Protein AF-A0A3M1B9E7-F1 (afdb_monomer)

Solvent-accessible surface area (backbone atoms only — not comparable to full-atom values): 12064 Å² total; per-residue (Å²): 113,78,76,60,56,58,58,55,58,56,55,62,63,54,67,71,70,69,65,86,71,70,54,36,69,58,21,38,55,49,14,54,49,25,40,51,52,14,74,74,38,57,86,86,26,51,71,26,45,56,52,16,54,61,24,31,52,50,11,52,75,29,83,91,33,49,80,38,27,66,45,26,38,51,41,12,52,51,25,35,54,53,26,45,57,38,47,57,44,37,76,77,36,63,83,53,75,59,88,52,76,61,24,23,59,51,10,32,56,22,8,52,54,10,38,74,49,37,87,47,77,65,45,42,51,52,18,53,52,46,33,46,56,14,32,52,47,25,51,54,50,19,54,37,24,49,78,70,67,36,21,54,61,16,18,54,27,39,50,50,30,53,52,51,23,52,52,29,45,76,70,76,38,81,44,72,63,48,82,88,48,38,64,58,51,46,48,54,27,19,51,20,20,41,75,51,64,41,50,67,61,14,47,55,41,27,45,53,43,55,78,69,64,60,86,60,67,64,43,56,54,54,37,40,51,55,31,48,75,70,66,40,83,84,53,112

Foldseek 3Di:
DVVVVVVVVVVVVVVVVPDPLDDLVNLLVQLLVLLVVCVVPVPVSVVSLVSSQVSLVSNCPDPVRVLALSSLLSQLSSLLVLLVVQLVVCVVPVLDDRPCLCSLVSSLVSLVSSCVNDDDPVSVVSSLVSNLSSLLSLQSSLSSCVVVLVLVSSLVSLVSLLVSQVVCVVVVHHRNQHPVCNLVSLQSNLVSCVSVVVLVSNLVSLVVSVVVVHPPPVSVVSNLVSCVVVVNPVND

pLDDT: mean 91.93, std 13.88, range [38.12, 98.94]

Sequence (236 aa):
MKKLVVTLLSFVMVVMALNAQIEPSKALSKAGKALSSYNLDPSSNKAKLDEALELIEIAANSPETNGSFKTWNTRGEIYDALASVDFNQLIIDQSHVPAHPESAFTAVESFQKAYELAKKKYEFKDALKGLASAASKLNIFANSYIQQKKYGEAFKALELVYTVNNFLKEQGKDPVVNDEELDNHVFVMAFCAQLSGDKESAKKYYKQLYDAGTEEATVYAQYFNLLNEEGDPNAL

Secondary structure (DSSP, 8-state):
-HHHHHHHHHHHHHHTT-S-PPPHHHHHHHHHHHHHHHHH-TTT-HHHHHHHHHHHHHHHTSTTTTTSHHHHHHHHHHHHHHHHHHHHHHHH-TT---SSTTHHHHHHHHHHHHHHH--SHHHHHHHHHHHHHHHHHHHHHHHHHHHTT-HHHHHHHHHHHHHHHHHHHHTT---SS-HHHHHHHHHHHHHHHHHHT-HHHHHHHHHHHHHTT-S-HHHHHHHHHHHHHTT-TT--

Nearest PDB structures (foldseek):
  8fbj-assembly1_A  TM=4.537E-01  e=1.641E-02  synthetic construct
  6hix-assembly1_BE  TM=3.573E-01  e=5.223E-01  Trypanosoma brucei brucei
  6yxx-assembly1_BE  TM=3.196E-01  e=8.093E-01  Trypanosoma brucei brucei
  6yxy-assembly1_BE  TM=3.125E-01  e=8.834E-01  Trypanosoma brucei brucei
  4p3g-assembly1_D  TM=3.966E-01  e=1.860E+00  Thermochaetoides thermophila DSM 1495

Mean predicted aligned error: 6.52 Å

Radius of gyration: 22.98 Å; Cα contacts (8 Å, |Δi|>4): 299; chains: 1; bounding box: 68×59×49 Å

Structure (mmCIF, N/CA/C/O backbone):
data_AF-A0A3M1B9E7-F1
#
_entry.id   AF-A0A3M1B9E7-F1
#
loop_
_atom_site.group_PDB
_atom_site.id
_atom_site.type_symbol
_atom_site.label_atom_id
_atom_site.label_alt_id
_atom_site.label_comp_id
_atom_site.label_asym_id
_atom_site.label_entity_id
_atom_site.label_seq_id
_atom_site.pdbx_PDB_ins_code
_atom_site.Cartn_x
_atom_site.Cartn_y
_atom_site.Cartn_z
_atom_site.occupancy
_atom_site.B_iso_or_equiv
_atom_site.auth_seq_id
_atom_site.auth_comp_id
_atom_site.auth_asym_id
_atom_site.auth_atom_id
_atom_site.pdbx_PDB_model_num
ATOM 1 N N . MET A 1 1 ? 40.891 41.908 -8.673 1.00 49.66 1 MET A N 1
ATOM 2 C CA . MET A 1 1 ? 39.834 41.145 -7.966 1.00 49.66 1 MET A CA 1
ATOM 3 C C . MET A 1 1 ? 38.672 40.718 -8.868 1.00 49.66 1 MET A C 1
ATOM 5 O O . MET A 1 1 ? 38.295 39.562 -8.798 1.00 49.66 1 MET A O 1
ATOM 9 N N . LYS A 1 2 ? 38.161 41.557 -9.787 1.00 43.56 2 LYS A N 1
ATOM 10 C CA . LYS A 1 2 ? 37.052 41.164 -10.691 1.00 43.56 2 LYS A CA 1
ATOM 11 C C . LYS A 1 2 ? 37.367 39.998 -11.651 1.00 43.56 2 LYS A C 1
ATOM 13 O O . LYS A 1 2 ? 36.475 39.228 -11.968 1.00 43.56 2 LYS A O 1
ATOM 18 N N . LYS A 1 3 ? 38.629 39.823 -12.066 1.00 47.81 3 LYS A N 1
ATOM 19 C CA . LYS A 1 3 ? 39.047 38.732 -12.973 1.00 47.81 3 LYS A CA 1
ATOM 20 C C . LYS A 1 3 ? 39.326 37.387 -12.282 1.00 47.81 3 LYS A C 1
ATOM 22 O O . LYS A 1 3 ? 39.423 36.390 -12.972 1.00 47.81 3 LYS A O 1
ATOM 27 N N . LEU A 1 4 ? 39.443 37.357 -10.949 1.00 51.62 4 LEU A N 1
ATOM 28 C CA . LEU A 1 4 ? 39.679 36.129 -10.168 1.00 51.62 4 LEU A CA 1
ATOM 29 C C . LEU A 1 4 ? 38.365 35.450 -9.746 1.00 51.62 4 LEU A C 1
ATOM 31 O O . LEU A 1 4 ? 38.302 34.231 -9.648 1.00 51.62 4 LEU A O 1
ATOM 35 N N . VAL A 1 5 ? 37.296 36.233 -9.569 1.00 54.72 5 VAL A N 1
ATOM 36 C CA . VAL A 1 5 ? 35.959 35.724 -9.215 1.00 54.72 5 VAL A CA 1
ATOM 37 C C . VAL A 1 5 ? 35.285 35.020 -10.402 1.00 54.72 5 VAL A C 1
ATOM 39 O O . VAL A 1 5 ? 34.605 34.017 -10.218 1.00 54.72 5 VAL A O 1
ATOM 42 N N . VAL A 1 6 ? 35.528 35.483 -11.634 1.00 54.25 6 VAL A N 1
ATOM 43 C CA . VAL A 1 6 ? 34.945 34.881 -12.850 1.00 54.25 6 VAL A CA 1
ATOM 44 C C . VAL A 1 6 ? 35.543 33.497 -13.153 1.00 54.25 6 VAL A C 1
ATOM 46 O O . VAL A 1 6 ? 34.842 32.621 -13.659 1.00 54.25 6 VAL A O 1
ATOM 49 N N . THR A 1 7 ? 36.803 33.255 -12.779 1.00 53.34 7 THR A N 1
ATOM 50 C CA . THR A 1 7 ? 37.480 31.962 -12.987 1.00 53.34 7 THR A CA 1
ATOM 51 C C . THR A 1 7 ? 37.084 30.908 -11.945 1.00 53.34 7 THR A C 1
ATOM 53 O O . THR A 1 7 ? 37.046 29.724 -12.260 1.00 53.34 7 THR A O 1
ATOM 56 N N . LEU A 1 8 ? 36.728 31.314 -10.717 1.00 50.97 8 LEU A N 1
ATOM 57 C CA . LEU A 1 8 ? 36.218 30.383 -9.700 1.00 50.97 8 LEU A CA 1
ATOM 58 C C . LEU A 1 8 ? 34.768 29.948 -9.982 1.00 50.97 8 LEU A C 1
ATOM 60 O O . LEU A 1 8 ? 34.429 28.786 -9.780 1.00 50.97 8 LEU A O 1
ATOM 64 N N . LEU A 1 9 ? 33.926 30.849 -10.504 1.00 51.28 9 LEU A N 1
ATOM 65 C CA . LEU A 1 9 ? 32.537 30.525 -10.867 1.00 51.28 9 LEU A CA 1
ATOM 66 C C . LEU A 1 9 ? 32.429 29.574 -12.067 1.00 51.28 9 LEU A C 1
ATOM 68 O O . LEU A 1 9 ? 31.486 28.789 -12.149 1.00 51.28 9 LEU A O 1
ATOM 72 N N . SER A 1 10 ? 33.397 29.611 -12.982 1.00 53.06 10 SER A N 1
ATOM 73 C CA . SE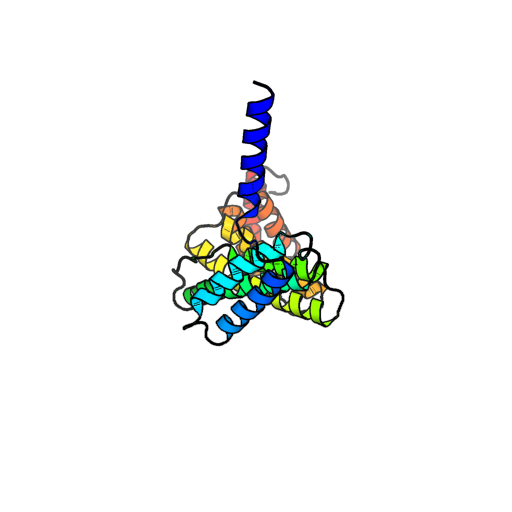R A 1 10 ? 33.435 28.706 -14.137 1.00 53.06 10 SER A CA 1
ATOM 74 C C . SER A 1 10 ? 33.898 27.294 -13.766 1.00 53.06 10 SER A C 1
ATOM 76 O O . SER A 1 10 ? 33.487 26.340 -14.418 1.00 53.06 10 SER A O 1
ATOM 78 N N . PHE A 1 11 ? 34.662 27.125 -12.680 1.00 47.94 11 PHE A N 1
ATOM 79 C CA . PHE A 1 11 ? 35.049 25.797 -12.194 1.00 47.94 11 PHE A CA 1
ATOM 80 C C . PHE A 1 11 ? 33.904 25.089 -11.448 1.00 47.94 11 PHE A C 1
ATOM 82 O O . PHE A 1 11 ? 33.755 23.878 -11.567 1.00 47.94 11 PHE A O 1
ATOM 89 N N . VAL A 1 12 ? 33.026 25.829 -10.758 1.00 51.66 12 VAL A N 1
ATOM 90 C CA . VAL A 1 12 ? 31.862 25.248 -10.052 1.00 51.66 12 VAL A CA 1
ATOM 91 C C . VAL A 1 12 ? 30.779 24.747 -11.020 1.00 51.66 12 VAL A C 1
ATOM 93 O O . VAL A 1 12 ? 30.117 23.755 -10.727 1.00 51.66 12 VAL A O 1
ATOM 96 N N . MET A 1 13 ? 30.630 25.356 -12.203 1.00 52.28 13 MET A N 1
ATOM 97 C CA . MET A 1 13 ? 29.661 24.884 -13.206 1.00 52.28 13 MET A CA 1
ATOM 98 C C . MET A 1 13 ? 30.121 23.644 -13.991 1.00 52.28 13 MET A C 1
ATOM 100 O O . MET A 1 13 ? 29.278 22.906 -14.491 1.00 52.28 13 MET A O 1
ATOM 104 N N . VAL A 1 14 ? 31.428 23.366 -14.076 1.00 49.91 14 VAL A N 1
ATOM 105 C CA . VAL A 1 14 ? 31.944 22.202 -14.826 1.00 49.91 14 VAL A CA 1
ATOM 106 C C . VAL A 1 14 ? 31.923 20.916 -13.989 1.00 49.91 14 VAL A C 1
ATOM 108 O O . VAL A 1 14 ? 31.763 19.830 -14.541 1.00 49.91 14 VAL A O 1
ATOM 111 N N . VAL A 1 15 ? 31.980 21.006 -12.655 1.00 47.44 15 VAL A N 1
ATOM 112 C CA . VAL A 1 15 ? 31.917 19.814 -11.783 1.00 47.44 15 VAL A CA 1
ATOM 113 C C . VAL A 1 15 ? 30.494 19.236 -11.681 1.00 47.44 15 VAL A C 1
ATOM 115 O O . VAL A 1 15 ? 30.336 18.063 -11.360 1.00 47.44 15 VAL A O 1
ATOM 118 N N . MET A 1 16 ? 29.452 19.991 -12.051 1.00 48.53 16 MET A N 1
ATOM 119 C CA . MET A 1 16 ? 28.086 19.445 -12.140 1.00 48.53 16 MET A CA 1
ATOM 120 C C . MET A 1 16 ? 27.832 18.617 -13.412 1.00 48.53 16 MET A C 1
ATOM 122 O O . MET A 1 16 ? 26.827 17.919 -13.483 1.00 48.53 16 MET A O 1
ATOM 126 N N . ALA A 1 17 ? 28.733 18.649 -14.399 1.00 45.84 17 ALA A N 1
ATOM 127 C CA . ALA A 1 17 ? 28.567 17.942 -15.672 1.00 45.84 17 ALA A CA 1
ATOM 128 C C . ALA A 1 17 ? 29.269 16.567 -15.727 1.00 45.84 17 ALA A C 1
ATOM 130 O O . ALA A 1 17 ? 29.278 15.933 -16.780 1.00 45.84 17 ALA A O 1
ATOM 131 N N . LEU A 1 18 ? 29.880 16.103 -14.626 1.00 38.12 18 LEU A N 1
ATOM 132 C CA . LEU A 1 18 ? 30.764 14.924 -14.625 1.00 38.12 18 LEU A CA 1
ATOM 133 C C . LEU A 1 18 ? 30.212 13.666 -13.939 1.00 38.12 18 LEU A C 1
ATOM 135 O O . LEU A 1 18 ? 30.900 12.649 -13.917 1.00 38.12 18 LEU A O 1
ATOM 139 N N . ASN A 1 19 ? 28.961 13.670 -13.480 1.00 44.03 19 ASN A N 1
ATOM 140 C CA . ASN A 1 19 ? 28.233 12.417 -13.293 1.00 44.03 19 ASN A CA 1
ATOM 141 C C . ASN A 1 19 ? 27.403 12.197 -14.550 1.00 44.03 19 ASN A C 1
ATOM 143 O O . ASN A 1 19 ? 26.482 12.963 -14.815 1.00 44.03 19 ASN A O 1
ATOM 147 N N . ALA A 1 20 ? 27.742 11.182 -15.340 1.00 49.03 20 ALA A N 1
ATOM 148 C CA . ALA A 1 20 ? 26.921 10.738 -16.455 1.00 49.03 20 ALA A CA 1
ATOM 149 C C . ALA A 1 20 ? 25.539 10.302 -15.927 1.00 49.03 20 ALA A C 1
ATOM 151 O O . ALA A 1 20 ? 25.325 9.128 -15.633 1.00 49.03 20 ALA A O 1
ATOM 152 N N . GLN A 1 21 ? 24.610 11.246 -15.752 1.00 68.75 21 GLN A N 1
ATOM 153 C CA . GLN A 1 21 ? 23.216 10.940 -15.462 1.00 68.75 21 GLN A CA 1
ATOM 154 C C . GLN A 1 21 ? 22.693 10.126 -16.645 1.00 68.75 21 GLN A C 1
ATOM 156 O O . GLN A 1 21 ? 22.699 10.583 -17.789 1.00 68.75 21 GLN A O 1
ATOM 161 N N . ILE A 1 22 ? 22.318 8.874 -16.380 1.00 87.50 22 ILE A N 1
ATOM 162 C CA . ILE A 1 22 ? 21.632 8.036 -17.362 1.00 87.50 22 ILE A CA 1
ATOM 163 C C . ILE A 1 22 ? 20.390 8.807 -17.817 1.00 87.50 22 ILE A C 1
ATOM 165 O O . ILE A 1 22 ? 19.605 9.239 -16.977 1.00 87.50 22 ILE A O 1
ATOM 169 N N . GLU A 1 23 ? 20.209 8.967 -19.132 1.00 94.81 23 GLU A N 1
ATOM 170 C CA . GLU A 1 23 ? 19.011 9.619 -19.676 1.00 94.81 23 GLU A CA 1
ATOM 171 C C . GLU A 1 23 ? 17.739 8.965 -19.101 1.00 94.81 23 GLU A C 1
ATOM 173 O O . GLU A 1 23 ? 17.650 7.732 -19.118 1.00 94.81 23 GLU A O 1
ATOM 178 N N . PRO A 1 24 ? 16.746 9.738 -18.628 1.00 96.50 24 PRO A N 1
ATOM 179 C CA . PRO A 1 24 ? 15.554 9.215 -17.954 1.00 96.50 24 PRO A CA 1
ATOM 180 C C . PRO A 1 24 ? 14.827 8.103 -18.720 1.00 96.50 24 PRO A C 1
ATOM 182 O O . PRO A 1 24 ? 14.471 7.068 -18.153 1.00 96.50 24 PRO A O 1
ATOM 185 N N . SER A 1 25 ? 14.678 8.245 -20.038 1.00 96.38 25 SER A N 1
ATOM 186 C CA . SER A 1 25 ? 14.089 7.211 -20.900 1.00 96.38 25 SER A CA 1
ATOM 187 C C . SER A 1 25 ? 14.933 5.928 -20.984 1.00 96.38 25 SER A C 1
ATOM 189 O O . SER A 1 25 ? 14.386 4.817 -21.003 1.00 96.38 25 SER A O 1
ATOM 191 N N . LYS A 1 26 ? 16.269 6.041 -20.973 1.00 97.62 26 LYS A N 1
ATOM 192 C CA . LYS A 1 26 ? 17.180 4.887 -20.863 1.00 97.62 26 LYS A CA 1
ATOM 193 C C . LYS A 1 26 ? 17.111 4.256 -19.474 1.00 97.62 26 LYS A C 1
ATOM 195 O O . LYS A 1 26 ? 17.138 3.027 -19.395 1.00 97.62 26 LYS A O 1
ATOM 200 N N . ALA A 1 27 ? 17.000 5.060 -18.415 1.00 97.81 27 ALA A N 1
ATOM 201 C CA . ALA A 1 27 ? 16.842 4.582 -17.044 1.00 97.81 27 ALA A CA 1
ATOM 202 C C . ALA A 1 27 ? 15.562 3.748 -16.911 1.00 97.81 27 ALA A C 1
ATOM 204 O O . ALA A 1 27 ? 15.645 2.590 -16.517 1.00 97.81 27 ALA A O 1
ATOM 205 N N . LEU A 1 28 ? 14.422 4.252 -17.399 1.00 98.44 28 LEU A N 1
ATOM 206 C CA . LEU A 1 28 ? 13.151 3.517 -17.433 1.00 98.44 28 LEU A CA 1
ATOM 207 C C . LEU A 1 28 ? 13.269 2.164 -18.152 1.00 98.44 28 LEU A C 1
ATOM 209 O O . LEU A 1 28 ? 12.807 1.135 -17.663 1.00 98.44 28 LEU A O 1
ATOM 213 N N . SER A 1 29 ? 13.897 2.151 -19.331 1.00 98.25 29 SER A N 1
ATOM 214 C CA . SER A 1 29 ? 14.092 0.918 -20.106 1.00 98.25 29 SER A CA 1
ATOM 215 C C . SER A 1 29 ? 14.966 -0.097 -19.364 1.00 98.25 29 SER A C 1
ATOM 217 O O . SER A 1 29 ? 14.669 -1.292 -19.364 1.00 98.25 29 SER A O 1
ATOM 219 N N . LYS A 1 30 ? 16.039 0.368 -18.713 1.00 98.50 30 LYS A N 1
ATOM 220 C CA . LYS A 1 30 ? 16.920 -0.489 -17.916 1.00 98.50 30 LYS A CA 1
ATOM 221 C C . LYS A 1 30 ? 16.245 -0.974 -16.630 1.00 98.50 30 LYS A C 1
ATOM 223 O O . LYS A 1 30 ? 16.387 -2.152 -16.329 1.00 98.50 30 LYS A O 1
ATOM 228 N N . ALA A 1 31 ? 15.455 -0.136 -15.957 1.00 98.62 31 ALA A N 1
ATOM 229 C CA . ALA A 1 31 ? 14.684 -0.514 -14.774 1.00 98.62 31 ALA A CA 1
ATOM 230 C C . ALA A 1 31 ? 13.741 -1.686 -15.080 1.00 98.62 31 ALA A C 1
ATOM 232 O O . ALA A 1 31 ? 13.787 -2.712 -14.408 1.00 98.62 31 ALA A O 1
ATOM 233 N N . GLY A 1 32 ? 12.973 -1.598 -16.174 1.00 98.50 32 GLY A N 1
ATOM 234 C CA . GLY A 1 32 ? 12.090 -2.691 -16.599 1.00 98.50 32 GLY A CA 1
ATOM 235 C C . GLY A 1 32 ? 12.838 -3.988 -16.941 1.00 98.50 32 GLY A C 1
ATOM 236 O O . GLY A 1 32 ? 12.358 -5.081 -16.642 1.00 98.50 32 GLY A O 1
ATOM 237 N N . LYS A 1 33 ? 14.042 -3.895 -17.527 1.00 98.62 33 LYS A N 1
ATOM 238 C CA . LYS A 1 33 ? 14.895 -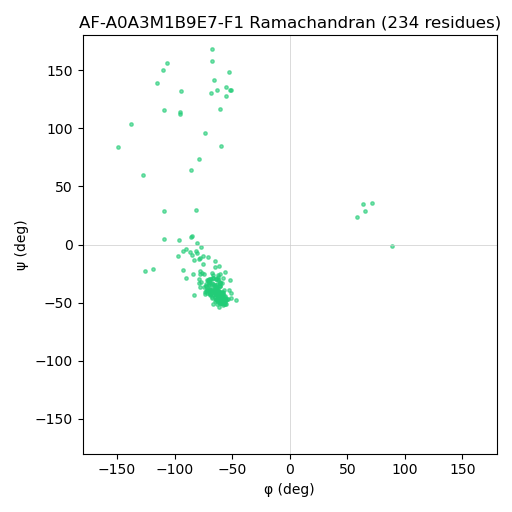5.071 -17.786 1.00 98.62 33 LYS A CA 1
ATOM 239 C C . LYS A 1 33 ? 15.443 -5.678 -16.497 1.00 98.62 33 LYS A C 1
ATOM 241 O O . LYS A 1 33 ? 15.429 -6.896 -16.367 1.00 98.62 33 LYS A O 1
ATOM 246 N N . ALA A 1 34 ? 15.908 -4.849 -15.566 1.00 98.62 34 ALA A N 1
ATOM 247 C CA . ALA A 1 34 ? 16.417 -5.293 -14.275 1.00 98.62 34 ALA A CA 1
ATOM 248 C C . ALA A 1 34 ? 15.310 -5.988 -13.464 1.00 98.62 34 ALA A C 1
ATOM 250 O O . ALA A 1 34 ? 15.511 -7.118 -13.021 1.00 98.62 34 ALA A O 1
ATOM 251 N N . LEU A 1 35 ? 14.106 -5.405 -13.416 1.00 98.69 35 LEU A N 1
ATOM 252 C CA . LEU A 1 35 ? 12.925 -6.049 -12.835 1.00 98.69 35 LEU A CA 1
ATOM 253 C C . LEU A 1 35 ? 12.610 -7.389 -13.516 1.00 98.69 35 LEU A C 1
ATOM 255 O O . LEU A 1 35 ? 12.368 -8.384 -12.842 1.00 98.69 35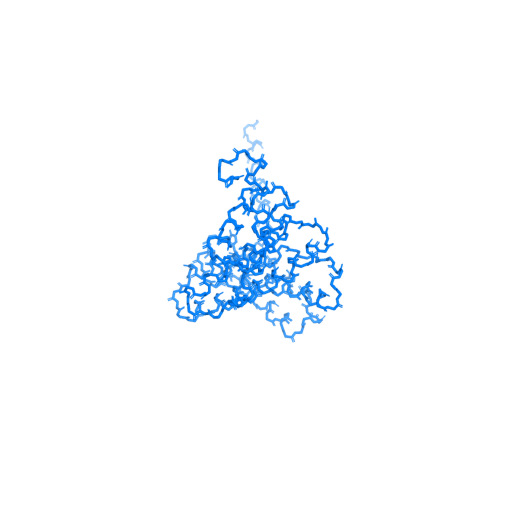 LEU A O 1
ATOM 259 N N . SER A 1 36 ? 12.639 -7.442 -14.851 1.00 98.44 36 SER A N 1
ATOM 260 C CA . SER A 1 36 ? 12.385 -8.690 -15.588 1.00 98.44 36 SER A CA 1
ATOM 261 C C . SER A 1 36 ? 13.399 -9.784 -15.229 1.00 98.44 36 SER A C 1
ATOM 263 O O . SER A 1 36 ? 13.016 -10.936 -15.043 1.00 98.44 36 SER A O 1
ATOM 265 N N . SER A 1 37 ? 14.683 -9.430 -15.092 1.00 98.38 37 SER A N 1
ATOM 266 C CA . SER A 1 37 ? 15.726 -10.359 -14.643 1.00 98.38 37 SER A CA 1
ATOM 267 C C . SER A 1 37 ? 15.513 -10.821 -13.202 1.00 98.38 37 SER A C 1
ATOM 269 O O . SER A 1 37 ? 15.700 -12.003 -12.916 1.00 98.38 37 SER A O 1
ATOM 271 N N . TYR A 1 38 ? 15.106 -9.918 -12.305 1.00 98.50 38 TYR A N 1
ATOM 272 C CA . TYR A 1 38 ? 14.734 -10.278 -10.938 1.00 98.50 38 TYR A CA 1
ATOM 273 C C . TYR A 1 38 ? 13.575 -11.280 -10.931 1.00 98.50 38 TYR A C 1
ATOM 275 O O . TYR A 1 38 ? 13.710 -12.349 -10.353 1.00 98.50 38 TYR A O 1
ATOM 283 N N . ASN A 1 39 ? 12.488 -10.999 -11.651 1.00 97.25 39 ASN A N 1
ATOM 284 C CA . ASN A 1 39 ? 11.304 -11.863 -11.688 1.00 97.25 39 ASN A CA 1
ATOM 285 C C . ASN A 1 39 ? 11.577 -13.265 -12.263 1.00 97.25 39 ASN A C 1
ATOM 287 O O . ASN A 1 39 ? 10.856 -14.203 -11.933 1.00 97.25 39 ASN A O 1
ATOM 291 N N . LEU A 1 40 ? 12.596 -13.419 -13.118 1.00 97.62 40 LEU A N 1
ATOM 292 C CA . LEU A 1 40 ? 12.983 -14.718 -13.677 1.00 97.62 40 LEU A CA 1
ATOM 293 C C . LEU A 1 40 ? 13.651 -15.631 -12.638 1.00 97.62 40 LEU A C 1
ATOM 295 O O . LEU A 1 40 ? 13.412 -16.835 -12.642 1.00 97.62 40 LEU A O 1
ATOM 299 N N . ASP A 1 41 ? 14.492 -15.063 -11.773 1.00 96.38 41 ASP A N 1
ATOM 300 C CA . ASP A 1 41 ? 15.134 -15.784 -10.670 1.00 96.38 41 ASP A CA 1
ATOM 301 C C . ASP A 1 41 ? 15.384 -14.831 -9.489 1.00 96.38 41 ASP A C 1
ATOM 303 O O . ASP A 1 41 ? 16.490 -14.294 -9.336 1.00 96.38 41 ASP A O 1
ATOM 307 N N . PRO A 1 42 ? 14.370 -14.620 -8.629 1.00 94.56 42 PRO A N 1
ATOM 308 C CA . PRO A 1 42 ? 14.482 -13.707 -7.493 1.00 94.56 42 PRO A CA 1
ATOM 309 C C . PRO A 1 42 ? 15.579 -14.107 -6.502 1.00 94.56 42 PRO A C 1
ATOM 311 O O . PRO A 1 42 ? 16.107 -13.262 -5.778 1.00 94.56 42 PRO A O 1
ATOM 314 N N . SER A 1 43 ? 15.932 -15.397 -6.456 1.00 92.75 43 SER A N 1
ATOM 315 C CA . SER A 1 43 ? 16.924 -15.925 -5.523 1.00 92.75 43 SER A CA 1
ATOM 316 C C . SER A 1 43 ? 18.348 -15.535 -5.924 1.00 92.75 43 SER A C 1
ATOM 318 O O . SER A 1 43 ? 19.115 -15.087 -5.066 1.00 92.75 43 SER A O 1
ATOM 320 N N . SER A 1 44 ? 18.665 -15.615 -7.220 1.00 95.75 44 SER A N 1
ATOM 321 C CA . SER A 1 44 ? 19.998 -15.318 -7.760 1.00 95.75 44 SER A CA 1
ATOM 322 C C . SER A 1 44 ? 20.158 -13.866 -8.215 1.00 95.75 44 SER A C 1
ATOM 324 O O . SER A 1 44 ? 21.278 -13.363 -8.272 1.00 95.75 44 SER A O 1
ATOM 326 N N . ASN A 1 45 ? 19.059 -13.162 -8.508 1.00 96.31 45 ASN A N 1
ATOM 327 C CA . ASN A 1 45 ? 19.082 -11.811 -9.079 1.00 96.31 45 ASN A CA 1
ATOM 328 C C . ASN A 1 45 ? 18.633 -10.718 -8.102 1.00 96.31 45 ASN A C 1
ATOM 330 O O . ASN A 1 45 ? 18.142 -9.680 -8.538 1.00 96.31 45 ASN A O 1
ATOM 334 N N . LYS A 1 46 ? 18.827 -10.894 -6.790 1.00 95.00 46 LYS A N 1
ATOM 335 C CA . LYS A 1 46 ? 18.438 -9.891 -5.774 1.00 95.00 46 LYS A CA 1
ATOM 336 C C . LYS A 1 46 ? 18.954 -8.481 -6.085 1.00 95.00 46 LYS A C 1
ATOM 338 O O . LYS A 1 46 ? 18.168 -7.545 -6.113 1.00 95.00 46 LYS A O 1
ATOM 343 N N . ALA A 1 47 ? 20.230 -8.355 -6.459 1.00 97.00 47 ALA A N 1
ATOM 344 C CA . ALA A 1 47 ? 20.843 -7.071 -6.822 1.00 97.00 47 ALA A CA 1
ATOM 345 C C . ALA A 1 47 ? 20.189 -6.385 -8.041 1.00 97.00 47 ALA A C 1
ATOM 347 O O . ALA A 1 47 ? 20.363 -5.188 -8.251 1.00 97.00 47 ALA A O 1
ATOM 348 N N . LYS A 1 48 ? 19.437 -7.125 -8.870 1.00 98.25 48 LYS A N 1
ATOM 349 C CA . LYS A 1 48 ? 18.677 -6.541 -9.981 1.00 98.25 48 LYS A CA 1
ATOM 350 C C . LYS A 1 48 ? 17.435 -5.798 -9.519 1.00 98.25 48 LYS A C 1
ATOM 352 O O . LYS A 1 48 ? 17.012 -4.887 -10.222 1.00 98.25 48 LYS A O 1
ATOM 357 N N . LEU A 1 49 ? 16.871 -6.150 -8.367 1.00 98.00 49 LEU A N 1
ATOM 358 C CA . LEU A 1 49 ? 15.786 -5.370 -7.787 1.00 98.00 49 LEU A CA 1
ATOM 359 C C . LEU A 1 49 ? 16.301 -4.012 -7.295 1.00 98.00 49 LEU A C 1
ATOM 361 O O . LEU A 1 49 ? 15.686 -2.996 -7.604 1.00 98.00 49 LEU A O 1
ATOM 365 N N . ASP A 1 50 ? 17.469 -3.987 -6.649 1.00 96.94 50 ASP A N 1
ATOM 366 C CA . ASP A 1 50 ? 18.132 -2.743 -6.229 1.00 96.94 50 ASP A CA 1
ATOM 367 C C . ASP A 1 50 ? 18.470 -1.856 -7.439 1.00 96.94 50 ASP A C 1
ATOM 369 O O . ASP A 1 50 ? 18.118 -0.678 -7.472 1.00 96.94 50 ASP A O 1
ATOM 373 N N . GLU A 1 51 ? 19.052 -2.441 -8.495 1.00 97.75 51 GLU A N 1
ATOM 374 C CA . GLU A 1 51 ? 19.302 -1.731 -9.759 1.00 97.75 51 GLU A CA 1
ATOM 375 C C . GLU A 1 51 ? 17.999 -1.172 -10.363 1.00 97.75 51 GLU A C 1
ATOM 377 O O . GLU A 1 51 ? 17.974 -0.049 -10.871 1.00 97.75 51 GLU A O 1
ATOM 382 N N . ALA A 1 52 ? 16.901 -1.935 -10.315 1.00 98.62 52 ALA A N 1
ATOM 383 C CA . ALA A 1 52 ? 15.610 -1.481 -10.819 1.00 98.62 52 ALA A CA 1
ATOM 384 C C . ALA A 1 52 ? 15.076 -0.282 -10.018 1.00 98.62 52 ALA A C 1
ATOM 386 O O . ALA A 1 52 ? 14.614 0.679 -10.636 1.00 98.62 52 ALA A O 1
ATOM 387 N N . LEU A 1 53 ? 15.181 -0.318 -8.683 1.00 98.19 53 LEU A N 1
ATOM 388 C CA . LEU A 1 53 ? 14.779 0.763 -7.774 1.00 98.19 53 LEU A CA 1
ATOM 389 C C . LEU A 1 53 ? 15.549 2.058 -8.056 1.00 98.19 53 LEU A C 1
ATOM 391 O O . LEU A 1 53 ? 14.942 3.109 -8.253 1.00 98.19 53 LEU A O 1
ATOM 395 N N . GLU A 1 54 ? 16.875 1.989 -8.155 1.00 97.56 54 GLU A N 1
ATOM 396 C CA . GLU A 1 54 ? 17.697 3.169 -8.445 1.00 97.56 54 GLU A CA 1
ATOM 397 C C . GLU A 1 54 ? 17.329 3.801 -9.796 1.00 97.56 54 GLU A C 1
ATOM 399 O O . GLU A 1 54 ? 17.168 5.018 -9.920 1.00 97.56 54 GLU A O 1
ATOM 404 N N . LEU A 1 55 ? 17.163 2.972 -10.830 1.00 98.44 55 LEU A N 1
ATOM 405 C CA . LEU A 1 55 ? 16.891 3.443 -12.185 1.00 98.44 55 LEU A CA 1
ATOM 406 C C . LEU A 1 55 ? 15.469 3.978 -12.360 1.00 98.44 55 LEU A C 1
ATOM 408 O O . LEU A 1 55 ? 15.267 4.923 -13.130 1.00 98.44 55 LEU A O 1
ATOM 412 N N . ILE A 1 56 ? 14.477 3.383 -11.693 1.00 98.56 56 ILE A N 1
ATOM 413 C CA . ILE A 1 56 ? 13.097 3.845 -11.833 1.00 98.56 56 ILE A CA 1
ATOM 414 C C . ILE A 1 56 ? 12.889 5.199 -11.168 1.00 98.56 56 ILE A C 1
ATOM 416 O O . ILE A 1 56 ? 12.141 6.012 -11.706 1.00 98.56 56 ILE A O 1
ATOM 420 N N . GLU A 1 57 ? 13.611 5.499 -10.088 1.00 97.94 57 GLU A N 1
ATOM 421 C CA . GLU A 1 57 ? 13.556 6.811 -9.444 1.00 97.94 57 GLU A CA 1
ATOM 422 C C . GLU A 1 57 ? 14.155 7.920 -10.321 1.00 97.94 57 GLU A C 1
ATOM 424 O O . GLU A 1 57 ? 13.622 9.030 -10.357 1.00 97.94 57 GLU A O 1
ATOM 429 N N . ILE A 1 58 ? 15.184 7.628 -11.127 1.00 96.69 58 ILE A N 1
ATOM 430 C CA . ILE A 1 58 ? 15.678 8.580 -12.142 1.00 96.69 58 ILE A CA 1
ATOM 431 C C . ILE A 1 58 ? 14.565 8.916 -13.149 1.00 96.69 58 ILE A C 1
ATOM 433 O O . ILE A 1 58 ? 14.372 10.077 -13.515 1.00 96.69 58 ILE A O 1
ATOM 437 N N . ALA A 1 59 ? 13.810 7.909 -13.595 1.00 97.38 59 ALA A N 1
ATOM 438 C CA . ALA A 1 59 ? 12.727 8.104 -14.554 1.00 97.38 59 ALA A CA 1
ATOM 439 C C . ALA A 1 59 ? 11.487 8.774 -13.933 1.00 97.38 59 ALA A C 1
ATOM 441 O O . ALA A 1 59 ? 10.879 9.646 -14.557 1.00 97.38 59 ALA A O 1
ATOM 442 N N . ALA A 1 60 ? 11.094 8.398 -12.719 1.00 97.69 60 ALA A N 1
ATOM 443 C CA . ALA A 1 60 ? 9.902 8.921 -12.055 1.00 97.69 60 ALA A CA 1
ATOM 444 C C . ALA A 1 60 ? 10.047 10.393 -11.637 1.00 97.69 60 ALA A C 1
ATOM 446 O O . ALA A 1 60 ? 9.064 11.134 -11.652 1.00 97.69 60 ALA A O 1
ATOM 447 N N . ASN A 1 61 ? 11.274 10.838 -11.347 1.00 96.50 61 ASN A N 1
ATOM 448 C CA . ASN A 1 61 ? 11.562 12.216 -10.944 1.00 96.50 61 ASN A CA 1
ATOM 449 C C . ASN A 1 61 ? 11.885 13.157 -12.120 1.00 96.50 61 ASN A C 1
ATOM 451 O O . ASN A 1 61 ? 12.043 14.361 -11.921 1.00 96.50 61 ASN A O 1
ATOM 455 N N . SER A 1 62 ? 11.950 12.646 -13.353 1.00 96.06 62 SER A N 1
ATOM 456 C CA . SER A 1 62 ? 12.211 13.464 -14.541 1.00 96.06 62 SER A CA 1
ATOM 457 C C . SER A 1 62 ? 10.921 13.919 -15.236 1.00 96.06 62 SER A C 1
ATOM 459 O O . SER A 1 62 ? 10.092 13.068 -15.573 1.00 96.06 62 SER A O 1
ATOM 461 N N . PRO A 1 63 ? 10.780 15.214 -15.586 1.00 95.69 63 PRO A N 1
ATOM 462 C CA . PRO A 1 63 ? 9.689 15.706 -16.434 1.00 95.69 63 PRO A CA 1
ATOM 463 C C . PRO A 1 63 ? 9.584 15.013 -17.802 1.00 95.69 63 PRO A C 1
ATOM 465 O O . PRO A 1 63 ? 8.516 15.007 -18.406 1.00 95.69 63 PRO A O 1
ATOM 468 N N . GLU A 1 64 ? 10.679 14.427 -18.304 1.00 95.44 64 GLU A N 1
ATOM 469 C CA . GLU A 1 64 ? 10.700 13.701 -19.583 1.00 95.44 64 GLU A CA 1
ATOM 470 C C . GLU A 1 64 ? 9.808 12.453 -19.545 1.00 95.44 64 GLU A C 1
ATOM 472 O O . GLU A 1 64 ? 9.132 12.125 -20.520 1.00 95.44 64 GLU A O 1
ATOM 477 N N . THR A 1 65 ? 9.810 11.742 -18.418 1.00 97.31 65 THR A N 1
ATOM 478 C CA . THR A 1 65 ? 9.226 10.401 -18.304 1.00 97.31 65 THR A CA 1
ATOM 479 C C . THR A 1 65 ? 8.092 10.319 -17.289 1.00 97.31 65 THR A C 1
ATOM 481 O O . THR A 1 65 ? 7.251 9.420 -17.403 1.00 97.31 65 THR A O 1
ATOM 484 N N . ASN A 1 66 ? 7.999 11.251 -16.338 1.00 96.19 66 ASN A N 1
ATOM 485 C CA . ASN A 1 66 ? 6.991 11.236 -15.274 1.00 96.19 66 ASN A CA 1
ATOM 486 C C . ASN A 1 66 ? 5.557 11.542 -15.751 1.00 96.19 66 ASN A C 1
ATOM 488 O O . ASN A 1 66 ? 4.611 11.328 -15.001 1.00 96.19 66 ASN A O 1
ATOM 492 N N . GLY A 1 67 ? 5.371 11.994 -16.991 1.00 97.56 67 GLY A N 1
ATOM 493 C CA . GLY A 1 67 ? 4.052 12.181 -17.603 1.00 97.56 67 GLY A CA 1
ATOM 494 C C . GLY A 1 67 ? 3.476 10.922 -18.261 1.00 97.56 67 GLY A C 1
ATOM 495 O O . GLY A 1 67 ? 2.468 11.014 -18.960 1.00 97.56 67 GLY A O 1
ATOM 496 N N . SER A 1 68 ? 4.125 9.759 -18.119 1.00 97.69 68 SER A N 1
ATOM 497 C CA . SER A 1 68 ? 3.734 8.536 -18.831 1.00 97.69 68 SER A CA 1
ATOM 498 C C . SER A 1 68 ? 3.246 7.421 -17.905 1.00 97.69 68 SER A C 1
ATOM 500 O O . SER A 1 68 ? 3.871 7.137 -16.884 1.00 97.69 68 SER A O 1
ATOM 502 N N . PHE A 1 69 ? 2.181 6.727 -18.329 1.00 98.62 69 PHE A N 1
ATOM 503 C CA . PHE A 1 69 ? 1.692 5.488 -17.708 1.00 98.62 69 PHE A CA 1
ATOM 504 C C . PHE A 1 69 ? 2.833 4.503 -17.428 1.00 98.62 69 PHE A C 1
ATOM 506 O O . PHE A 1 69 ? 2.951 3.976 -16.327 1.00 98.62 69 PHE A O 1
ATOM 513 N N . LYS A 1 70 ? 3.704 4.286 -18.423 1.00 98.62 70 LYS A N 1
ATOM 514 C CA . LYS A 1 70 ? 4.770 3.283 -18.357 1.00 98.62 70 LYS A CA 1
ATOM 515 C C . LYS A 1 70 ? 5.711 3.510 -17.174 1.00 98.62 70 LYS A C 1
ATOM 517 O O . LYS A 1 70 ? 6.067 2.547 -16.510 1.00 98.62 70 LYS A O 1
ATOM 522 N N . THR A 1 71 ? 6.097 4.755 -16.907 1.00 98.75 71 THR A N 1
ATOM 523 C CA . THR A 1 71 ? 6.980 5.081 -15.779 1.00 98.75 71 THR A CA 1
ATOM 524 C C . THR A 1 71 ? 6.353 4.683 -14.453 1.00 98.75 71 THR A C 1
ATOM 526 O O . THR A 1 71 ? 6.973 3.970 -13.670 1.00 98.75 71 THR A O 1
ATOM 529 N N . TRP A 1 72 ? 5.109 5.093 -14.222 1.00 98.88 72 TRP A N 1
ATOM 530 C CA . TRP A 1 72 ? 4.429 4.843 -12.954 1.00 98.88 72 TRP A CA 1
ATOM 531 C C . TRP A 1 72 ? 4.014 3.386 -12.786 1.00 98.88 72 TRP A C 1
ATOM 533 O O . TRP A 1 72 ? 4.152 2.846 -11.695 1.00 98.88 72 TRP A O 1
ATOM 543 N N . ASN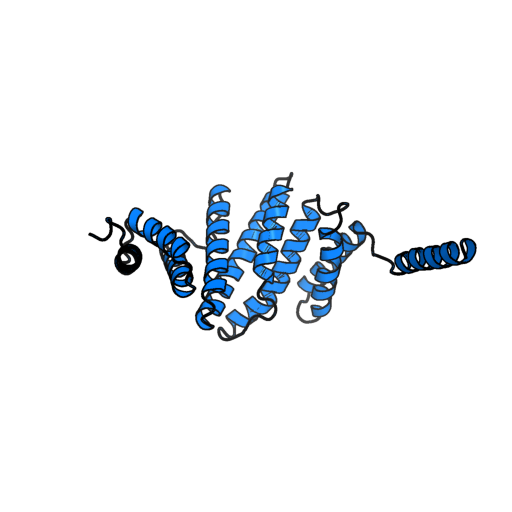 A 1 73 ? 3.611 2.712 -13.865 1.00 98.88 73 ASN A N 1
ATOM 544 C CA . ASN A 1 73 ? 3.320 1.284 -13.819 1.00 98.88 73 ASN A CA 1
ATOM 545 C C . ASN A 1 73 ? 4.582 0.476 -13.491 1.00 98.88 73 ASN A C 1
ATOM 547 O O . ASN A 1 73 ? 4.553 -0.345 -12.584 1.00 98.88 73 ASN A O 1
ATOM 551 N N . THR A 1 74 ? 5.710 0.750 -14.159 1.00 98.88 74 THR A N 1
ATOM 552 C CA . THR A 1 74 ? 6.981 0.073 -13.855 1.00 98.88 74 THR A CA 1
ATOM 553 C C . THR A 1 74 ? 7.472 0.389 -12.441 1.00 98.88 74 THR A C 1
ATOM 555 O O . THR A 1 74 ? 7.978 -0.503 -11.768 1.00 98.88 74 THR A O 1
ATOM 558 N N . ARG A 1 75 ? 7.280 1.619 -11.945 1.00 98.88 75 ARG A N 1
ATOM 559 C CA . ARG A 1 75 ? 7.560 1.959 -10.541 1.00 98.88 75 ARG A CA 1
ATOM 560 C C . ARG A 1 75 ? 6.702 1.143 -9.581 1.00 98.88 75 ARG A C 1
ATOM 562 O O . ARG A 1 75 ? 7.248 0.544 -8.661 1.00 98.88 75 ARG A O 1
ATOM 569 N N . GLY A 1 76 ? 5.398 1.057 -9.836 1.00 98.88 76 GLY A N 1
ATOM 570 C CA . GLY A 1 76 ? 4.484 0.226 -9.055 1.00 98.88 76 GLY A CA 1
ATOM 571 C C . GLY A 1 76 ? 4.924 -1.234 -9.023 1.00 98.88 76 GLY A C 1
ATOM 572 O O . GLY A 1 76 ? 5.026 -1.812 -7.949 1.00 98.88 76 GLY A O 1
ATOM 573 N N . GLU A 1 77 ? 5.274 -1.812 -10.174 1.00 98.94 77 GLU A N 1
ATOM 574 C CA . GLU A 1 77 ? 5.732 -3.205 -10.278 1.00 98.94 77 GLU A CA 1
ATOM 575 C C . GLU A 1 77 ? 7.031 -3.462 -9.501 1.00 98.94 77 GLU A C 1
ATOM 577 O O . GLU A 1 77 ? 7.166 -4.501 -8.858 1.00 98.94 77 GLU A O 1
ATOM 582 N N . ILE A 1 78 ? 7.980 -2.522 -9.530 1.00 98.94 78 ILE A N 1
ATOM 583 C CA . ILE A 1 78 ? 9.248 -2.633 -8.793 1.00 98.94 78 ILE A CA 1
ATOM 584 C C . ILE A 1 78 ? 9.005 -2.571 -7.283 1.00 98.94 78 ILE A C 1
ATOM 586 O O . ILE A 1 78 ? 9.528 -3.402 -6.541 1.00 98.94 78 ILE A O 1
ATOM 590 N N . TYR A 1 79 ? 8.194 -1.622 -6.818 1.00 98.88 79 TYR A N 1
ATOM 591 C CA . TYR A 1 79 ? 7.871 -1.515 -5.396 1.00 98.88 79 TYR A CA 1
ATOM 592 C C . TYR A 1 79 ? 6.982 -2.665 -4.905 1.00 98.88 79 TYR A C 1
ATOM 594 O O . TYR A 1 79 ? 7.142 -3.104 -3.770 1.00 98.88 79 TYR A O 1
ATOM 602 N N . ASP A 1 80 ? 6.111 -3.219 -5.750 1.00 98.81 80 ASP A N 1
ATOM 603 C CA . ASP A 1 80 ? 5.325 -4.417 -5.430 1.00 98.81 80 ASP A CA 1
ATOM 604 C C . ASP A 1 80 ? 6.208 -5.675 -5.335 1.00 98.81 80 ASP A C 1
ATOM 606 O O . ASP A 1 80 ? 6.006 -6.531 -4.468 1.00 98.81 80 ASP A O 1
ATOM 610 N N . ALA A 1 81 ? 7.238 -5.772 -6.184 1.00 98.62 81 ALA A N 1
ATOM 611 C CA . ALA A 1 81 ? 8.264 -6.807 -6.081 1.00 98.62 81 ALA A CA 1
ATOM 612 C C . ALA A 1 81 ? 9.084 -6.661 -4.789 1.00 98.62 81 ALA A C 1
ATOM 614 O O . ALA A 1 81 ? 9.324 -7.655 -4.105 1.00 98.62 81 ALA A O 1
ATOM 615 N N . LEU A 1 82 ? 9.440 -5.431 -4.401 1.00 98.50 82 LEU A N 1
ATOM 616 C CA . LEU A 1 82 ? 10.098 -5.157 -3.121 1.00 98.50 82 LEU A CA 1
ATOM 617 C C . LEU A 1 82 ? 9.207 -5.534 -1.929 1.00 98.50 82 LEU A C 1
ATOM 619 O O . LEU A 1 82 ? 9.656 -6.247 -1.036 1.00 98.50 82 LEU A O 1
ATOM 623 N N . ALA A 1 83 ? 7.926 -5.161 -1.960 1.00 98.31 83 ALA A N 1
ATOM 624 C CA . ALA A 1 83 ? 6.950 -5.548 -0.943 1.00 98.31 83 ALA A CA 1
ATOM 625 C C . ALA A 1 83 ? 6.774 -7.068 -0.846 1.00 98.31 83 ALA A C 1
ATOM 627 O O . ALA A 1 83 ? 6.547 -7.604 0.238 1.00 98.31 83 ALA A O 1
ATOM 628 N N . SER A 1 84 ? 6.909 -7.782 -1.968 1.00 97.88 84 SER A N 1
ATOM 629 C CA . SER A 1 84 ? 6.836 -9.246 -1.995 1.00 97.88 84 SER A CA 1
ATOM 630 C C . SER A 1 84 ? 7.943 -9.902 -1.166 1.00 97.88 84 SER A C 1
ATOM 632 O O . SER A 1 84 ? 7.731 -10.996 -0.648 1.00 97.88 84 SER A O 1
ATOM 634 N N . VAL A 1 85 ? 9.105 -9.255 -1.008 1.00 96.12 85 VAL A N 1
ATOM 635 C CA . VAL A 1 85 ? 10.204 -9.778 -0.182 1.00 96.12 85 VAL A CA 1
ATOM 636 C C . VAL A 1 85 ? 9.755 -9.914 1.272 1.00 96.12 85 VAL A C 1
ATOM 638 O O . VAL A 1 85 ? 9.818 -11.015 1.817 1.00 96.12 85 VAL A O 1
ATOM 641 N N . ASP A 1 86 ? 9.239 -8.836 1.864 1.00 96.31 86 ASP A N 1
ATOM 642 C CA . ASP A 1 86 ? 8.768 -8.830 3.254 1.00 96.31 86 ASP A CA 1
ATOM 643 C C . ASP A 1 86 ? 7.469 -9.615 3.425 1.00 96.31 86 ASP A C 1
ATOM 645 O O . ASP A 1 86 ? 7.310 -10.348 4.399 1.00 96.31 86 ASP A O 1
ATOM 649 N N . PHE A 1 87 ? 6.549 -9.511 2.461 1.00 96.69 87 PHE A N 1
ATOM 650 C CA . PHE A 1 87 ? 5.307 -10.281 2.466 1.00 96.69 87 PHE A CA 1
ATOM 651 C C . PHE A 1 87 ? 5.598 -11.782 2.564 1.00 96.69 87 PHE A C 1
ATOM 653 O O . PHE A 1 87 ? 5.045 -12.458 3.426 1.00 96.69 87 PHE A O 1
ATOM 660 N N . ASN A 1 88 ? 6.524 -12.299 1.752 1.00 95.50 88 ASN A N 1
ATOM 661 C CA . ASN A 1 88 ? 6.886 -13.714 1.791 1.00 95.50 88 ASN A CA 1
ATOM 662 C C . ASN A 1 88 ? 7.508 -14.122 3.137 1.00 95.50 88 ASN A C 1
ATOM 664 O O . ASN A 1 88 ? 7.280 -15.243 3.585 1.00 95.50 88 ASN A O 1
ATOM 668 N N . GLN A 1 89 ? 8.263 -13.234 3.794 1.00 95.69 89 GLN A N 1
ATOM 669 C CA . GLN A 1 89 ? 8.787 -13.500 5.138 1.00 95.69 89 GLN A CA 1
ATOM 670 C C . GLN A 1 89 ? 7.675 -13.510 6.188 1.00 95.69 89 GLN A C 1
ATOM 672 O O . GLN A 1 89 ? 7.635 -14.429 6.995 1.00 95.69 89 GLN A O 1
ATOM 677 N N . LEU A 1 90 ? 6.732 -12.566 6.132 1.00 94.75 90 LEU A N 1
ATOM 678 C CA . LEU A 1 90 ? 5.589 -12.498 7.051 1.00 94.75 90 LEU A CA 1
ATOM 679 C C . LEU A 1 90 ? 4.658 -13.714 6.958 1.00 94.75 90 LEU A C 1
ATOM 681 O O . LEU A 1 90 ? 4.055 -14.103 7.956 1.00 94.75 90 LEU A O 1
ATOM 685 N N . ILE A 1 91 ? 4.543 -14.331 5.777 1.00 92.62 91 ILE A N 1
ATOM 686 C CA . ILE A 1 91 ? 3.800 -15.589 5.606 1.00 92.62 91 ILE A CA 1
ATOM 687 C C . ILE A 1 91 ? 4.489 -16.754 6.337 1.00 92.62 91 ILE A C 1
ATOM 689 O O . ILE A 1 91 ? 3.809 -17.648 6.838 1.00 92.62 91 ILE A O 1
ATOM 693 N N . ILE A 1 92 ? 5.823 -16.754 6.404 1.00 93.81 92 ILE A N 1
ATOM 694 C CA . ILE A 1 92 ? 6.615 -17.802 7.065 1.00 93.81 92 ILE A CA 1
ATOM 695 C C . ILE A 1 92 ? 6.705 -17.548 8.575 1.00 93.81 92 ILE A C 1
ATOM 697 O O . ILE A 1 92 ? 6.562 -18.473 9.372 1.00 93.81 92 ILE A O 1
ATOM 701 N N . ASP A 1 93 ? 6.941 -16.298 8.959 1.00 92.31 93 ASP A N 1
ATOM 702 C CA . ASP A 1 93 ? 7.100 -15.835 10.330 1.00 92.31 93 ASP A CA 1
ATOM 703 C C . ASP A 1 93 ? 6.352 -14.511 10.507 1.00 92.31 93 ASP A C 1
ATOM 705 O O . ASP A 1 93 ? 6.824 -13.445 10.115 1.00 92.31 93 ASP A O 1
ATOM 709 N N . GLN A 1 94 ? 5.187 -14.572 11.149 1.00 87.62 94 GLN A N 1
ATOM 710 C CA . GLN A 1 94 ? 4.355 -13.390 11.383 1.00 87.62 94 GLN A CA 1
ATOM 711 C C . GLN A 1 94 ? 5.024 -12.358 12.306 1.00 87.62 94 GLN A C 1
ATOM 713 O O . GLN A 1 94 ? 4.652 -11.186 12.272 1.00 87.62 94 GLN A O 1
ATOM 718 N N . SER A 1 95 ? 6.030 -12.768 13.090 1.00 88.50 95 SER A N 1
ATOM 719 C CA . SER A 1 95 ? 6.812 -11.866 13.942 1.00 88.50 95 SER A CA 1
ATOM 720 C C . SER A 1 95 ? 7.925 -11.130 13.191 1.00 88.50 95 SER A C 1
ATOM 722 O O . SER A 1 95 ? 8.566 -10.241 13.761 1.00 88.50 95 SER A O 1
ATOM 724 N N . HIS A 1 96 ? 8.141 -11.461 11.911 1.00 91.88 96 HIS A N 1
ATOM 725 C CA . HIS A 1 96 ? 9.092 -10.768 11.058 1.00 91.88 96 HIS A CA 1
ATOM 726 C C . HIS A 1 96 ? 8.790 -9.265 11.020 1.00 91.88 96 HIS A C 1
ATOM 728 O O . HIS A 1 96 ? 7.647 -8.831 10.869 1.00 91.88 96 HIS A O 1
ATOM 734 N N . VAL A 1 97 ? 9.844 -8.459 11.135 1.00 90.81 97 VAL A N 1
ATOM 735 C CA . VAL A 1 97 ? 9.764 -7.008 10.967 1.00 90.81 97 VAL A CA 1
ATOM 736 C C . VAL A 1 97 ? 10.147 -6.693 9.521 1.00 90.81 97 VAL A C 1
ATOM 738 O O . VAL A 1 97 ? 11.311 -6.910 9.179 1.00 90.81 97 VAL A O 1
ATOM 741 N N . PRO A 1 98 ? 9.216 -6.178 8.692 1.00 91.69 98 PRO A N 1
ATOM 742 C CA . PRO A 1 98 ? 9.500 -5.826 7.303 1.00 91.69 98 PRO A CA 1
ATOM 743 C C . PRO A 1 98 ? 10.736 -4.935 7.169 1.00 91.69 98 PRO A C 1
ATOM 745 O O . PRO A 1 98 ? 10.865 -3.936 7.884 1.00 91.69 98 PRO A O 1
ATOM 748 N N . ALA A 1 99 ? 11.629 -5.271 6.239 1.00 94.38 99 ALA A N 1
ATOM 749 C CA . ALA A 1 99 ? 12.808 -4.468 5.921 1.00 94.38 99 ALA A CA 1
ATOM 750 C C . ALA A 1 99 ? 12.464 -3.254 5.038 1.00 94.38 99 ALA A C 1
ATOM 752 O O . ALA A 1 99 ? 13.160 -2.238 5.070 1.00 94.38 99 ALA A O 1
ATOM 753 N N . HIS A 1 100 ? 11.372 -3.340 4.279 1.00 94.94 100 HIS A N 1
ATOM 754 C CA . HIS A 1 100 ? 10.881 -2.333 3.343 1.00 94.94 100 HIS A CA 1
ATOM 755 C C . HIS A 1 100 ? 9.398 -1.993 3.608 1.00 94.94 100 HIS A C 1
ATOM 757 O O . HIS A 1 100 ? 8.563 -2.114 2.705 1.00 94.94 100 HIS A O 1
ATOM 763 N N . PRO A 1 101 ? 9.044 -1.506 4.815 1.00 92.00 101 PRO A N 1
ATOM 764 C CA . PRO A 1 101 ? 7.654 -1.284 5.242 1.00 92.00 101 PRO A CA 1
ATOM 765 C C . PRO A 1 101 ? 6.849 -0.324 4.344 1.00 92.00 101 PRO A C 1
ATOM 767 O O . PRO A 1 101 ? 5.635 -0.468 4.210 1.00 92.00 101 PRO A O 1
ATOM 770 N N . GLU A 1 102 ? 7.525 0.622 3.687 1.00 95.88 102 GLU A N 1
ATOM 771 C CA . GLU A 1 102 ? 6.917 1.637 2.809 1.00 95.88 102 GLU A CA 1
ATOM 772 C C . GLU A 1 102 ? 6.690 1.159 1.364 1.00 95.88 102 GLU A C 1
ATOM 774 O O . GLU A 1 102 ? 6.070 1.851 0.551 1.00 95.88 102 GLU A O 1
ATOM 779 N N . SER A 1 103 ? 7.210 -0.017 1.003 1.00 98.12 103 SER A N 1
ATOM 780 C CA . SER A 1 103 ? 7.217 -0.493 -0.385 1.00 98.12 103 SER A CA 1
ATOM 781 C C . SER A 1 103 ? 5.806 -0.679 -0.945 1.00 98.12 103 SER A C 1
ATOM 783 O O . SER A 1 103 ? 5.509 -0.201 -2.037 1.00 98.12 103 SER A O 1
ATOM 785 N N . ALA A 1 104 ? 4.904 -1.286 -0.174 1.00 98.12 104 ALA A N 1
ATOM 786 C CA . ALA A 1 104 ? 3.532 -1.518 -0.613 1.00 98.12 104 ALA A CA 1
ATOM 787 C C . ALA A 1 104 ? 2.716 -0.210 -0.713 1.00 98.12 104 ALA A C 1
ATOM 789 O O . ALA A 1 104 ? 1.929 -0.056 -1.646 1.00 98.12 104 ALA A O 1
ATOM 790 N N . PHE A 1 105 ? 2.961 0.770 0.169 1.00 98.62 105 PHE A N 1
ATOM 791 C CA . PHE A 1 105 ? 2.376 2.115 0.059 1.00 98.62 105 PHE A CA 1
ATOM 792 C C . PHE A 1 105 ? 2.821 2.803 -1.234 1.00 98.62 105 PHE A C 1
ATOM 794 O O . PHE A 1 105 ? 2.000 3.292 -2.012 1.00 98.62 105 PHE A O 1
ATOM 801 N N . THR A 1 106 ? 4.126 2.762 -1.501 1.00 98.75 106 THR A N 1
ATOM 802 C CA . THR A 1 106 ? 4.727 3.358 -2.699 1.00 98.75 106 THR A CA 1
ATOM 803 C C . THR A 1 106 ? 4.236 2.677 -3.982 1.00 98.75 106 THR A C 1
ATOM 805 O O . THR A 1 106 ? 4.041 3.332 -5.012 1.00 98.75 106 THR A O 1
ATOM 808 N N . ALA A 1 107 ? 3.995 1.364 -3.935 1.00 98.88 107 ALA A N 1
ATOM 809 C CA . ALA A 1 107 ? 3.402 0.621 -5.039 1.00 98.88 107 ALA A CA 1
ATOM 810 C C . ALA A 1 107 ? 1.968 1.092 -5.327 1.00 98.88 107 ALA A C 1
ATOM 812 O O . ALA A 1 107 ? 1.659 1.381 -6.483 1.00 98.88 107 ALA A O 1
ATOM 813 N N . VAL A 1 108 ? 1.121 1.242 -4.297 1.00 98.88 108 VAL A N 1
ATOM 814 C CA . VAL A 1 108 ? -0.248 1.769 -4.455 1.00 98.88 108 VAL A CA 1
ATOM 815 C C . VAL A 1 108 ? -0.235 3.170 -5.061 1.00 98.88 108 VAL A C 1
ATOM 817 O O . VAL A 1 108 ? -0.901 3.387 -6.072 1.00 98.88 108 VAL A O 1
ATOM 820 N N . GLU A 1 109 ? 0.566 4.090 -4.517 1.00 98.75 109 GLU A N 1
ATOM 821 C CA . GLU A 1 109 ? 0.715 5.453 -5.053 1.00 98.75 109 GLU A CA 1
ATOM 822 C C . GLU A 1 109 ? 1.093 5.423 -6.543 1.00 98.75 109 GLU A C 1
ATOM 824 O O . GLU A 1 109 ? 0.498 6.105 -7.382 1.00 98.75 109 GLU A O 1
ATOM 829 N N . SER A 1 110 ? 2.067 4.581 -6.892 1.00 98.88 110 SER A N 1
ATOM 830 C CA . SER A 1 110 ? 2.564 4.474 -8.260 1.00 98.88 110 SER A CA 1
ATOM 831 C C . SER A 1 110 ? 1.514 3.899 -9.207 1.00 98.88 110 SER A C 1
ATOM 833 O O . SER A 1 110 ? 1.327 4.429 -10.301 1.00 98.88 110 SER A O 1
ATOM 835 N N . PHE A 1 111 ? 0.792 2.850 -8.809 1.00 98.94 111 PHE A N 1
ATOM 836 C CA . PHE A 1 111 ? -0.267 2.285 -9.643 1.00 98.94 111 PHE A CA 1
ATOM 837 C C . PHE A 1 111 ? -1.479 3.210 -9.762 1.00 98.94 111 PHE A C 1
ATOM 839 O O . PHE A 1 111 ? -2.079 3.266 -10.834 1.00 98.94 111 PHE A O 1
ATOM 846 N N . GLN A 1 112 ? -1.809 3.983 -8.726 1.00 98.81 112 GLN A N 1
ATOM 847 C CA . GLN A 1 112 ? -2.856 5.001 -8.800 1.00 98.81 112 GLN A CA 1
ATOM 848 C C . GLN A 1 112 ? -2.487 6.087 -9.815 1.00 98.81 112 GLN A C 1
ATOM 850 O O . GLN A 1 112 ? -3.262 6.386 -10.722 1.00 98.81 112 GLN A O 1
ATOM 855 N N . LYS A 1 113 ? -1.251 6.589 -9.767 1.00 98.81 113 LYS A N 1
ATOM 856 C CA . LYS A 1 113 ? -0.763 7.554 -10.757 1.00 98.81 113 LYS A CA 1
ATOM 857 C C . LYS A 1 113 ? -0.650 6.965 -12.164 1.00 98.81 113 LYS A C 1
ATOM 859 O O . LYS A 1 113 ? -0.905 7.652 -13.154 1.00 98.81 113 LYS A O 1
ATOM 864 N N . ALA A 1 114 ? -0.297 5.684 -12.279 1.00 98.88 114 ALA A N 1
ATOM 865 C CA . ALA A 1 114 ? -0.34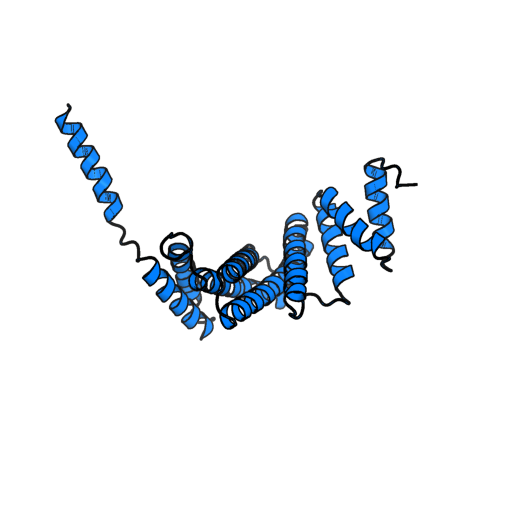9 4.975 -13.552 1.00 98.88 114 ALA A CA 1
ATOM 866 C C . ALA A 1 114 ? -1.786 4.953 -14.090 1.00 98.88 114 ALA A C 1
ATOM 868 O O . ALA A 1 114 ? -2.000 5.323 -15.240 1.00 98.88 114 ALA A O 1
ATOM 869 N N . TYR A 1 115 ? -2.768 4.602 -13.256 1.00 98.81 115 TYR A N 1
ATOM 870 C CA . TYR A 1 115 ? -4.182 4.601 -13.624 1.00 98.81 115 TYR A CA 1
ATOM 871 C C . TYR A 1 115 ? -4.648 5.970 -14.142 1.00 98.81 115 TYR A C 1
ATOM 873 O O . TYR A 1 115 ? -5.283 6.041 -15.191 1.00 98.81 115 TYR A O 1
ATOM 881 N N . GLU A 1 116 ? -4.282 7.060 -13.464 1.00 98.62 116 GLU A N 1
ATOM 882 C CA . GLU A 1 116 ? -4.615 8.433 -13.878 1.00 98.62 116 GLU A CA 1
ATOM 883 C C . GLU A 1 116 ? -4.043 8.807 -15.256 1.00 98.62 116 GLU A C 1
ATOM 885 O O . GLU A 1 116 ? -4.655 9.562 -16.013 1.00 98.62 116 GLU A O 1
ATOM 890 N N . LEU A 1 117 ? -2.868 8.274 -15.602 1.00 98.62 117 LEU A N 1
ATOM 891 C CA . LEU A 1 117 ? -2.178 8.536 -16.869 1.00 98.62 117 LEU A CA 1
ATOM 892 C C . LEU A 1 117 ? -2.505 7.518 -17.970 1.00 98.62 117 LEU A C 1
ATOM 894 O O . LEU A 1 117 ? -2.047 7.681 -19.109 1.00 98.62 117 LEU A O 1
ATOM 898 N N . ALA A 1 118 ? -3.255 6.465 -17.646 1.00 98.56 118 ALA A N 1
ATOM 899 C CA . ALA A 1 118 ? -3.637 5.427 -18.586 1.00 98.56 118 ALA A CA 1
ATOM 900 C C . ALA A 1 118 ? -4.567 5.987 -19.670 1.00 98.56 118 ALA A C 1
ATOM 902 O O . ALA A 1 118 ? -5.438 6.824 -19.438 1.00 98.56 118 ALA A O 1
ATOM 903 N N . LYS A 1 119 ? -4.371 5.519 -20.903 1.00 98.31 119 LYS A N 1
ATOM 904 C CA . LYS A 1 119 ? -5.168 5.920 -22.074 1.00 98.31 119 LYS A CA 1
ATOM 905 C C . LYS A 1 119 ? -5.761 4.724 -22.798 1.00 98.31 119 LYS A C 1
ATOM 907 O O . LYS A 1 119 ? -6.742 4.862 -23.527 1.00 98.31 119 LYS A O 1
ATOM 912 N N . LYS A 1 120 ? -5.163 3.545 -22.638 1.00 98.50 120 LYS A N 1
ATOM 913 C CA . LYS A 1 120 ? -5.587 2.315 -23.308 1.00 98.50 120 LYS A CA 1
ATOM 914 C C . LYS A 1 120 ? -6.197 1.344 -22.310 1.00 98.50 120 LYS A C 1
ATOM 916 O O . LYS A 1 120 ? -5.780 1.259 -21.164 1.00 98.50 120 LYS A O 1
ATOM 921 N N . LYS A 1 121 ? -7.138 0.523 -22.781 1.00 98.12 121 LYS A N 1
ATOM 922 C CA . LYS A 1 121 ? -7.846 -0.464 -21.948 1.00 98.12 121 LYS A CA 1
ATOM 923 C C . LYS A 1 121 ? -6.911 -1.393 -21.160 1.00 98.12 121 LYS A C 1
ATOM 925 O O . LYS A 1 121 ? -7.222 -1.733 -20.024 1.00 98.12 121 LYS A O 1
ATOM 930 N N . TYR A 1 122 ? -5.797 -1.824 -21.759 1.00 98.19 122 TYR A N 1
ATOM 931 C CA . TYR A 1 122 ? -4.842 -2.687 -21.056 1.00 98.19 122 TYR A CA 1
ATOM 932 C C . TYR A 1 122 ? -4.087 -1.931 -19.956 1.00 98.19 122 TYR A C 1
ATOM 934 O O . TYR A 1 122 ? -3.844 -2.510 -18.913 1.00 98.19 122 TYR A O 1
ATOM 942 N N . GLU A 1 123 ? -3.808 -0.638 -20.140 1.00 98.75 123 GLU A N 1
ATOM 943 C CA . GLU A 1 123 ? -3.097 0.188 -19.155 1.00 98.75 123 GLU A CA 1
ATOM 944 C C . GLU A 1 123 ? -3.932 0.338 -17.876 1.00 98.75 123 GLU A C 1
ATOM 946 O O . GLU A 1 123 ? -3.438 0.089 -16.780 1.00 98.75 123 GLU A O 1
ATOM 951 N N . PHE A 1 124 ? -5.234 0.617 -18.012 1.00 98.69 124 PHE A N 1
ATOM 952 C CA . PHE A 1 124 ? -6.159 0.605 -16.872 1.00 98.69 124 PHE A CA 1
ATOM 953 C C . PHE A 1 124 ? -6.210 -0.767 -16.190 1.00 98.69 124 PHE A C 1
ATOM 955 O O . PHE A 1 124 ? -6.192 -0.855 -14.966 1.00 98.69 124 PHE A O 1
ATOM 962 N N . LYS A 1 125 ? -6.264 -1.855 -16.971 1.00 98.56 125 LYS A N 1
ATOM 963 C CA . LYS A 1 125 ? -6.291 -3.220 -16.427 1.00 98.56 125 LYS A CA 1
ATOM 964 C C . LYS A 1 125 ? -5.021 -3.536 -15.629 1.00 98.56 125 LYS A C 1
ATOM 966 O O . LYS A 1 125 ? -5.130 -4.133 -14.561 1.00 98.56 125 LYS A O 1
ATOM 971 N N . ASP A 1 126 ? -3.858 -3.161 -16.148 1.00 98.69 126 ASP A N 1
ATOM 972 C CA . ASP A 1 126 ? -2.565 -3.427 -15.521 1.00 98.69 126 ASP A CA 1
ATOM 973 C C . ASP A 1 126 ? -2.423 -2.632 -14.217 1.00 98.69 126 ASP A C 1
ATOM 975 O O . ASP A 1 126 ? -2.119 -3.224 -13.181 1.00 98.69 126 ASP A O 1
ATOM 979 N N . ALA A 1 127 ? -2.783 -1.343 -14.220 1.00 98.81 127 ALA A N 1
ATOM 980 C CA . ALA A 1 127 ? -2.792 -0.523 -13.009 1.00 98.81 127 ALA A CA 1
ATOM 981 C C . ALA A 1 127 ? -3.755 -1.064 -11.937 1.00 98.81 127 ALA A C 1
ATOM 983 O O . ALA A 1 127 ? -3.376 -1.175 -10.775 1.00 98.81 127 ALA A O 1
ATOM 984 N N . LEU A 1 128 ? -4.976 -1.469 -12.314 1.00 98.81 128 LEU A N 1
ATOM 985 C CA . LEU A 1 128 ? -5.943 -2.049 -11.369 1.00 98.81 128 LEU A CA 1
ATOM 986 C C . LEU A 1 128 ? -5.454 -3.376 -10.777 1.00 98.81 128 LEU A C 1
ATOM 988 O O . LEU A 1 128 ? -5.637 -3.627 -9.588 1.00 98.81 128 LEU A O 1
ATOM 992 N N . LYS A 1 129 ? -4.798 -4.220 -11.583 1.00 98.75 129 LYS A N 1
ATOM 993 C CA . LYS A 1 129 ? -4.171 -5.454 -11.090 1.00 98.75 129 LYS A CA 1
ATOM 994 C C . LYS A 1 129 ? -3.045 -5.140 -10.099 1.00 98.75 129 LYS A C 1
ATOM 996 O O . LYS A 1 129 ? -2.941 -5.808 -9.073 1.00 98.75 129 LYS A O 1
ATOM 1001 N N . GLY A 1 130 ? -2.224 -4.136 -10.404 1.00 98.75 130 GLY A N 1
ATOM 1002 C CA . GLY A 1 130 ? -1.164 -3.655 -9.521 1.00 98.75 130 GLY A CA 1
ATOM 1003 C C . GLY A 1 130 ? -1.701 -3.138 -8.187 1.00 98.75 130 GLY A C 1
ATOM 1004 O O . GLY A 1 130 ? -1.221 -3.555 -7.136 1.00 98.75 130 GLY A O 1
ATOM 1005 N N . LEU A 1 131 ? -2.756 -2.316 -8.217 1.00 98.88 131 LEU A N 1
ATOM 1006 C CA . LEU A 1 131 ? -3.440 -1.819 -7.018 1.00 98.88 131 LEU A CA 1
ATOM 1007 C C . LEU A 1 131 ? -3.937 -2.962 -6.128 1.00 98.88 131 LEU A C 1
ATOM 1009 O O . LEU A 1 131 ? -3.643 -2.971 -4.936 1.00 98.88 131 LEU A O 1
ATOM 1013 N N . ALA A 1 132 ? -4.629 -3.950 -6.70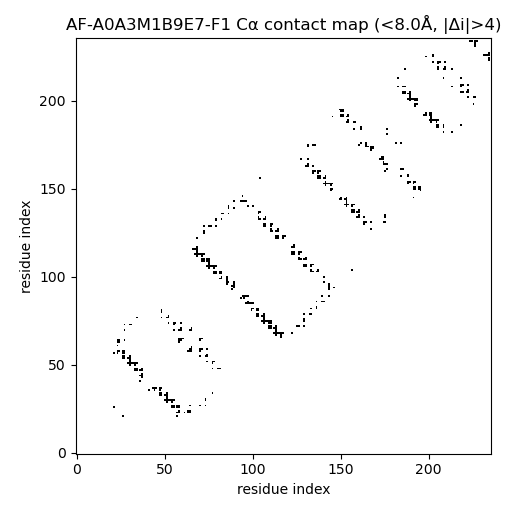3 1.00 98.69 132 ALA A N 1
ATOM 1014 C CA . ALA A 1 132 ? -5.106 -5.110 -5.951 1.00 98.69 132 ALA A CA 1
ATOM 1015 C C . ALA A 1 132 ? -3.946 -5.908 -5.321 1.00 98.69 132 ALA A C 1
ATOM 1017 O O . ALA A 1 132 ? -4.011 -6.289 -4.152 1.00 98.69 132 ALA A O 1
ATOM 1018 N N . SER A 1 133 ? -2.860 -6.114 -6.075 1.00 98.62 133 SER A N 1
ATOM 1019 C CA . SER A 1 133 ? -1.653 -6.808 -5.604 1.00 98.62 133 SER A CA 1
ATOM 1020 C C . SER A 1 133 ? -0.993 -6.095 -4.420 1.00 98.62 133 SER A C 1
ATOM 1022 O O . SER A 1 133 ? -0.663 -6.735 -3.417 1.00 98.62 133 SER A O 1
ATOM 1024 N N . ALA A 1 134 ? -0.821 -4.775 -4.517 1.00 98.69 134 ALA A N 1
ATOM 1025 C CA . ALA A 1 134 ? -0.169 -3.970 -3.490 1.00 98.69 134 ALA A CA 1
ATOM 1026 C C . ALA A 1 134 ? -1.048 -3.821 -2.236 1.00 98.69 134 ALA A C 1
ATOM 1028 O O . ALA A 1 134 ? -0.560 -3.981 -1.118 1.00 98.69 134 ALA A O 1
ATOM 1029 N N . ALA A 1 135 ? -2.357 -3.606 -2.405 1.00 98.38 135 ALA A N 1
ATOM 1030 C CA . ALA A 1 135 ? -3.304 -3.543 -1.294 1.00 98.38 135 ALA A CA 1
ATOM 1031 C C . ALA A 1 135 ? -3.414 -4.883 -0.544 1.00 98.38 135 ALA A C 1
ATOM 1033 O O . ALA A 1 135 ? -3.440 -4.897 0.684 1.00 98.38 135 ALA A O 1
ATOM 1034 N N . SER A 1 136 ? -3.376 -6.024 -1.238 1.00 97.25 136 SER A N 1
ATOM 1035 C CA . SER A 1 136 ? -3.336 -7.335 -0.571 1.00 97.25 136 SER A CA 1
ATOM 1036 C C . SER A 1 136 ? -2.118 -7.480 0.355 1.00 97.25 136 SER A C 1
ATOM 1038 O O . SER A 1 136 ? -2.247 -7.954 1.485 1.00 97.25 136 SER A O 1
ATOM 1040 N N . LYS A 1 137 ? -0.944 -6.992 -0.070 1.00 97.88 137 LYS A N 1
ATOM 1041 C CA . LYS A 1 137 ? 0.266 -6.990 0.770 1.00 97.88 137 LYS A CA 1
ATOM 1042 C C . LYS A 1 137 ? 0.167 -6.002 1.926 1.00 97.88 137 LYS A C 1
ATOM 1044 O O . LYS A 1 137 ? 0.547 -6.353 3.040 1.00 97.88 137 LYS A O 1
ATOM 1049 N N . LEU A 1 138 ? -0.388 -4.808 1.696 1.00 97.56 138 LEU A N 1
ATOM 1050 C CA . LEU A 1 138 ? -0.653 -3.838 2.765 1.00 97.56 138 LEU A CA 1
ATOM 1051 C C . LEU A 1 138 ? -1.540 -4.424 3.861 1.00 97.56 138 LEU A C 1
ATOM 1053 O O . LEU A 1 138 ? -1.269 -4.189 5.033 1.00 97.56 138 LEU A O 1
ATOM 1057 N N . ASN A 1 139 ? -2.543 -5.229 3.503 1.00 95.62 139 ASN A N 1
ATOM 1058 C CA . ASN A 1 139 ? -3.405 -5.881 4.487 1.00 95.62 139 ASN A CA 1
ATOM 1059 C C . ASN A 1 139 ? -2.610 -6.812 5.424 1.00 95.62 139 ASN A C 1
ATOM 1061 O O . ASN A 1 139 ? -2.858 -6.896 6.623 1.00 95.62 139 ASN A O 1
ATOM 1065 N N . ILE A 1 140 ? -1.583 -7.473 4.893 1.00 95.31 140 ILE A N 1
ATOM 1066 C CA . ILE A 1 140 ? -0.707 -8.365 5.663 1.00 95.31 140 ILE A CA 1
ATOM 1067 C C . ILE A 1 140 ? 0.311 -7.563 6.480 1.00 95.31 140 ILE A C 1
ATOM 1069 O O . ILE A 1 140 ? 0.593 -7.908 7.629 1.00 95.31 140 ILE A O 1
ATOM 1073 N N . PHE A 1 141 ? 0.810 -6.450 5.940 1.00 96.88 141 PHE A N 1
ATOM 1074 C CA . PHE A 1 141 ? 1.676 -5.530 6.681 1.00 96.88 141 PHE A CA 1
ATOM 1075 C C . PHE A 1 141 ? 0.927 -4.888 7.853 1.00 96.88 141 PHE A C 1
ATOM 1077 O O . PHE A 1 141 ? 1.493 -4.775 8.938 1.00 96.88 141 PHE A O 1
ATOM 1084 N N . ALA A 1 142 ? -0.356 -4.553 7.682 1.00 96.56 142 ALA A N 1
ATOM 1085 C CA . ALA A 1 142 ? -1.211 -4.057 8.756 1.00 96.56 142 ALA A CA 1
ATOM 1086 C C . ALA A 1 142 ? -1.263 -5.029 9.941 1.00 96.56 142 ALA A C 1
ATOM 1088 O O . ALA A 1 142 ? -1.075 -4.610 11.082 1.00 96.56 142 ALA A O 1
ATOM 1089 N N . ASN A 1 143 ? -1.416 -6.331 9.682 1.00 93.62 143 ASN A N 1
ATOM 1090 C CA . ASN A 1 143 ? -1.385 -7.349 10.735 1.00 93.62 143 ASN A CA 1
ATOM 1091 C C . ASN A 1 143 ? -0.040 -7.369 11.477 1.00 93.62 143 ASN A C 1
ATOM 1093 O O . ASN A 1 143 ? -0.020 -7.425 12.708 1.00 93.62 143 ASN A O 1
ATOM 1097 N N . SER A 1 144 ? 1.080 -7.253 10.757 1.00 94.69 144 SER A N 1
ATOM 1098 C CA . SER A 1 144 ? 2.405 -7.131 11.382 1.00 94.69 144 SER A CA 1
ATOM 1099 C C . SER A 1 144 ? 2.517 -5.866 12.244 1.00 94.69 144 SER A C 1
ATOM 1101 O O . SER A 1 144 ? 3.014 -5.922 13.372 1.00 94.69 144 SER A O 1
ATOM 1103 N N . TYR A 1 145 ? 2.001 -4.725 11.775 1.00 96.38 145 TYR A N 1
ATOM 1104 C CA . TYR A 1 145 ? 1.974 -3.487 12.558 1.00 96.38 145 TYR A CA 1
ATOM 1105 C C . TYR A 1 145 ? 1.136 -3.624 13.834 1.00 96.38 145 TYR A C 1
ATOM 1107 O O . TYR A 1 145 ? 1.586 -3.187 14.895 1.00 96.38 145 TYR A O 1
ATOM 1115 N N . ILE A 1 146 ? -0.024 -4.286 13.773 1.00 96.31 146 ILE A N 1
ATOM 1116 C CA . ILE A 1 146 ? -0.866 -4.565 14.947 1.00 96.31 146 ILE A CA 1
ATOM 1117 C C . ILE A 1 146 ? -0.098 -5.400 15.977 1.00 96.31 146 ILE A C 1
ATOM 1119 O O . ILE A 1 146 ? -0.066 -5.040 17.155 1.00 96.31 146 ILE A O 1
ATOM 1123 N N . GLN A 1 147 ? 0.581 -6.469 15.550 1.00 93.19 147 GLN A N 1
ATOM 1124 C CA . GLN A 1 147 ? 1.389 -7.309 16.447 1.00 93.19 147 GLN A CA 1
ATOM 1125 C C . GLN A 1 147 ? 2.526 -6.518 17.111 1.00 93.19 147 GLN A C 1
ATOM 1127 O O . GLN A 1 147 ? 2.829 -6.712 18.290 1.00 93.19 147 GLN A O 1
ATOM 1132 N N . GLN A 1 148 ? 3.106 -5.566 16.379 1.00 93.12 148 GLN A N 1
ATOM 1133 C CA . GLN A 1 148 ? 4.129 -4.644 16.875 1.00 93.12 148 GLN A CA 1
ATOM 1134 C C . GLN A 1 148 ? 3.559 -3.457 17.675 1.00 93.12 148 GLN A C 1
ATOM 1136 O O . GLN A 1 148 ? 4.330 -2.606 18.119 1.00 93.12 148 GLN A O 1
ATOM 1141 N N . LYS A 1 149 ? 2.233 -3.377 17.871 1.00 95.88 149 LYS A N 1
ATOM 1142 C CA . LYS A 1 149 ? 1.519 -2.256 18.516 1.00 95.88 149 LYS A CA 1
ATOM 1143 C C . LYS A 1 149 ? 1.733 -0.900 17.826 1.00 95.88 149 LYS A C 1
ATOM 1145 O O . LYS A 1 149 ? 1.577 0.153 18.441 1.00 95.88 149 LYS A O 1
ATOM 1150 N N . LYS A 1 150 ? 2.075 -0.927 16.538 1.00 96.50 150 LYS A N 1
ATOM 1151 C CA . LYS A 1 150 ? 2.218 0.231 15.647 1.00 96.50 150 LYS A CA 1
ATOM 1152 C C . LYS A 1 150 ? 0.856 0.594 15.057 1.00 96.50 150 LYS A C 1
ATOM 1154 O O . LYS A 1 150 ? 0.597 0.421 13.869 1.00 96.50 150 LYS A O 1
ATOM 1159 N N . TYR A 1 151 ? -0.070 1.003 15.924 1.00 98.25 151 TYR A N 1
ATOM 1160 C CA . TYR A 1 151 ? -1.479 1.158 15.545 1.00 98.25 151 TYR A CA 1
ATOM 1161 C C . TYR A 1 151 ? -1.718 2.286 14.533 1.00 98.25 151 TYR A C 1
ATOM 1163 O O . TYR A 1 151 ? -2.627 2.177 13.717 1.00 98.25 151 TYR A O 1
ATOM 1171 N N . GLY A 1 152 ? -0.887 3.334 14.532 1.00 98.12 152 GLY A N 1
ATOM 1172 C CA . GLY A 1 152 ? -0.988 4.407 13.538 1.00 98.12 152 GLY A CA 1
ATOM 1173 C C . GLY A 1 152 ? -0.614 3.931 12.131 1.00 98.12 152 GLY A C 1
ATOM 1174 O O . GLY A 1 152 ? -1.290 4.252 11.158 1.00 98.12 152 GLY A O 1
ATOM 1175 N N . GLU A 1 153 ? 0.438 3.125 12.014 1.00 98.00 153 GLU A N 1
ATOM 1176 C CA . GLU A 1 153 ? 0.872 2.509 10.760 1.00 98.00 153 GLU A CA 1
ATOM 1177 C C . GLU A 1 153 ? -0.117 1.440 10.284 1.00 98.00 153 GLU A C 1
ATOM 1179 O O . GLU A 1 153 ? -0.441 1.392 9.097 1.00 98.00 153 GLU A O 1
ATOM 1184 N N . ALA A 1 154 ? -0.656 0.639 11.209 1.00 98.31 154 ALA A N 1
ATOM 1185 C CA . ALA A 1 154 ? -1.732 -0.303 10.914 1.00 98.31 154 ALA A CA 1
ATOM 1186 C C . ALA A 1 154 ? -2.970 0.414 10.361 1.00 98.31 154 ALA A C 1
ATOM 1188 O O . ALA A 1 154 ? -3.490 0.011 9.325 1.00 98.31 154 ALA A O 1
ATOM 1189 N N . PHE A 1 155 ? -3.400 1.506 11.005 1.00 98.69 155 PHE A N 1
ATOM 1190 C CA . PHE A 1 155 ? -4.524 2.315 10.539 1.00 98.69 155 PHE A CA 1
ATOM 1191 C C . PHE A 1 155 ? -4.297 2.828 9.113 1.00 98.69 155 PHE A C 1
ATOM 1193 O O . PHE A 1 155 ? -5.131 2.581 8.247 1.00 98.69 155 PHE A O 1
ATOM 1200 N N . LYS A 1 156 ? -3.142 3.449 8.836 1.00 98.50 156 LYS A N 1
ATOM 1201 C CA . LYS A 1 156 ? -2.803 3.945 7.489 1.00 98.50 156 LYS A CA 1
ATOM 1202 C C . LYS A 1 156 ? -2.831 2.840 6.433 1.00 98.50 156 LYS A C 1
ATOM 1204 O O . LYS A 1 156 ? -3.331 3.056 5.332 1.00 98.50 156 LYS A O 1
ATOM 1209 N N . ALA A 1 157 ? -2.295 1.661 6.754 1.00 98.50 157 ALA A N 1
ATOM 1210 C CA . ALA A 1 157 ? -2.310 0.522 5.841 1.00 98.50 157 ALA A CA 1
ATOM 1211 C C . ALA A 1 157 ? -3.746 0.045 5.568 1.00 98.50 157 ALA A C 1
ATOM 1213 O O . ALA A 1 157 ? -4.127 -0.099 4.408 1.00 98.50 157 ALA A O 1
ATOM 1214 N N . LEU A 1 158 ? -4.556 -0.150 6.614 1.00 98.69 158 LEU A N 1
ATOM 1215 C CA . LEU A 1 158 ? -5.945 -0.610 6.495 1.00 98.69 158 LEU A CA 1
ATOM 1216 C C . LEU A 1 158 ? -6.839 0.406 5.779 1.00 98.69 158 LEU A C 1
ATOM 1218 O O . LEU A 1 158 ? -7.680 0.010 4.972 1.00 98.69 158 LEU A O 1
ATOM 1222 N N . GLU A 1 159 ? -6.645 1.701 6.021 1.00 98.62 159 GLU A N 1
ATOM 1223 C CA . GLU A 1 159 ? -7.378 2.765 5.332 1.00 98.62 159 GLU A CA 1
ATOM 1224 C C . GLU A 1 159 ? -7.039 2.806 3.843 1.00 98.62 159 GLU A C 1
ATOM 1226 O O . GLU A 1 159 ? -7.932 2.944 2.999 1.00 98.62 159 GLU A O 1
ATOM 1231 N N . LEU A 1 160 ? -5.767 2.609 3.494 1.00 98.69 160 LEU A N 1
ATOM 1232 C CA . LEU A 1 160 ? -5.366 2.527 2.097 1.00 98.69 160 LEU A CA 1
ATOM 1233 C C . LEU A 1 160 ? -5.926 1.269 1.421 1.00 98.69 160 LEU A C 1
ATOM 1235 O O . LEU A 1 160 ? -6.404 1.354 0.291 1.00 98.69 160 LEU A O 1
ATOM 1239 N N . VAL A 1 161 ? -5.955 0.127 2.120 1.00 98.62 161 VAL A N 1
ATOM 1240 C CA . VAL A 1 161 ? -6.640 -1.086 1.643 1.00 98.62 161 VAL A CA 1
ATOM 1241 C C . VAL A 1 161 ? -8.116 -0.803 1.395 1.00 98.62 161 VAL A C 1
ATOM 1243 O O . VAL A 1 161 ? -8.592 -1.089 0.302 1.00 98.62 161 VAL A O 1
ATOM 1246 N N . TYR A 1 162 ? -8.821 -0.192 2.350 1.00 98.56 162 TYR A N 1
ATOM 1247 C CA . TYR A 1 162 ? -10.239 0.160 2.222 1.00 98.56 162 TYR A CA 1
ATOM 1248 C C . TYR A 1 162 ? -10.498 1.097 1.032 1.00 98.56 162 TYR A C 1
ATOM 1250 O O . TYR A 1 162 ? -11.416 0.876 0.240 1.00 98.56 162 TYR A O 1
ATOM 1258 N N . THR A 1 163 ? -9.640 2.102 0.851 1.00 98.50 163 THR A N 1
ATOM 1259 C CA . THR A 1 163 ? -9.708 3.049 -0.271 1.00 98.50 163 THR A CA 1
ATOM 1260 C C . THR A 1 163 ? -9.538 2.341 -1.614 1.00 98.50 163 THR A C 1
ATOM 1262 O O . THR A 1 163 ? -10.358 2.521 -2.517 1.00 98.50 163 THR A O 1
ATOM 1265 N N . VAL A 1 164 ? -8.516 1.488 -1.744 1.00 98.69 164 VAL A N 1
ATOM 1266 C CA . VAL A 1 164 ? -8.298 0.685 -2.956 1.00 98.69 164 VAL A CA 1
ATOM 1267 C C . VAL A 1 164 ? -9.457 -0.286 -3.182 1.00 98.69 164 VAL A C 1
ATOM 1269 O O . VAL A 1 164 ? -9.876 -0.469 -4.321 1.00 98.69 164 VAL A O 1
ATOM 1272 N N . ASN A 1 165 ? -10.016 -0.864 -2.118 1.00 98.25 165 ASN A N 1
ATOM 1273 C CA . ASN A 1 165 ? -11.151 -1.777 -2.186 1.00 98.25 165 ASN A CA 1
ATOM 1274 C C . ASN A 1 165 ? -12.363 -1.124 -2.856 1.00 98.25 165 ASN A C 1
ATOM 1276 O O . ASN A 1 165 ? -12.903 -1.651 -3.829 1.00 98.25 165 ASN A O 1
ATOM 1280 N N . ASN A 1 166 ? -12.743 0.060 -2.372 1.00 97.88 166 ASN A N 1
ATOM 1281 C CA . ASN A 1 166 ? -13.858 0.829 -2.918 1.00 97.88 166 ASN A CA 1
ATOM 1282 C C . ASN A 1 166 ? -13.595 1.225 -4.370 1.00 97.88 166 ASN A C 1
ATOM 1284 O O . ASN A 1 166 ? -14.451 1.024 -5.229 1.00 97.88 166 ASN A O 1
ATOM 1288 N N . PHE A 1 167 ? -12.382 1.692 -4.664 1.00 98.50 167 PHE A N 1
ATOM 1289 C CA . PHE A 1 167 ? -11.997 2.054 -6.021 1.00 98.50 167 PHE A CA 1
ATOM 1290 C C . PHE A 1 167 ? -12.075 0.864 -6.992 1.00 98.50 167 PHE A C 1
ATOM 1292 O O . PHE A 1 167 ? -12.600 0.995 -8.096 1.00 98.50 167 PHE A O 1
ATOM 1299 N N . LEU A 1 168 ? -11.612 -0.325 -6.590 1.00 98.38 168 LEU A N 1
ATOM 1300 C CA . LEU A 1 168 ? -11.731 -1.542 -7.399 1.00 98.38 168 LEU A CA 1
ATOM 1301 C C . LEU A 1 168 ? -13.200 -1.877 -7.690 1.00 98.38 168 LEU A C 1
ATOM 1303 O O . LEU A 1 168 ? -13.537 -2.130 -8.850 1.00 98.38 168 LEU A O 1
ATOM 1307 N N . LYS A 1 169 ? -14.078 -1.802 -6.682 1.00 97.75 169 LYS A N 1
ATOM 1308 C CA . LYS A 1 169 ? -15.523 -2.032 -6.855 1.00 97.75 169 LYS A CA 1
ATOM 1309 C C . LYS A 1 169 ? -16.149 -1.022 -7.817 1.00 97.75 169 LYS A C 1
ATOM 1311 O O . LYS A 1 169 ? -16.892 -1.423 -8.711 1.00 97.75 169 LYS A O 1
ATOM 1316 N N . GLU A 1 170 ? -15.802 0.260 -7.706 1.00 97.81 170 GLU A N 1
ATOM 1317 C CA . GLU A 1 170 ? -16.244 1.309 -8.640 1.00 97.81 170 GLU A CA 1
ATOM 1318 C C . GLU A 1 170 ? -15.816 1.023 -10.087 1.00 97.81 170 GLU A C 1
ATOM 1320 O O . GLU A 1 170 ? -16.557 1.315 -11.026 1.00 97.81 170 GLU A O 1
ATOM 1325 N N . GLN A 1 171 ? -14.651 0.396 -10.282 1.00 97.31 171 GLN A N 1
ATOM 1326 C CA . GLN A 1 171 ? -14.168 -0.041 -11.597 1.00 97.31 171 GLN A CA 1
ATOM 1327 C C . GLN A 1 171 ? -14.704 -1.418 -12.037 1.00 97.31 171 GLN A C 1
ATOM 1329 O O . GLN A 1 171 ? -14.250 -1.968 -13.051 1.00 97.31 171 GLN A O 1
ATOM 1334 N N . GLY A 1 172 ? -15.647 -2.005 -11.293 1.00 96.62 172 GLY A N 1
ATOM 1335 C CA . GLY A 1 172 ? -16.205 -3.331 -11.565 1.00 96.62 172 GLY A CA 1
ATOM 1336 C C . GLY A 1 172 ? -15.165 -4.450 -11.461 1.00 96.62 172 GLY A C 1
ATOM 1337 O O . GLY A 1 172 ? -15.171 -5.381 -12.274 1.00 96.62 172 GLY A O 1
ATOM 1338 N N . LYS A 1 173 ? -14.209 -4.315 -10.536 1.00 96.81 173 LYS A N 1
ATOM 1339 C CA . LYS A 1 173 ? -13.211 -5.331 -10.184 1.00 96.81 173 LYS A CA 1
ATOM 1340 C C . LYS A 1 173 ? -13.531 -5.955 -8.842 1.00 96.81 173 LYS A C 1
ATOM 1342 O O . LYS A 1 173 ? -14.185 -5.342 -8.003 1.00 96.81 173 LYS A O 1
ATOM 1347 N N . ASP A 1 174 ? -13.017 -7.166 -8.665 1.00 95.88 174 ASP A N 1
ATOM 1348 C CA . ASP A 1 174 ? -13.104 -7.848 -7.387 1.00 95.88 174 ASP A CA 1
ATOM 1349 C C . ASP A 1 174 ? -12.334 -7.045 -6.328 1.00 95.88 174 ASP A C 1
ATOM 1351 O O . ASP A 1 174 ? -11.207 -6.598 -6.591 1.00 95.88 174 ASP A O 1
ATOM 1355 N N . PRO A 1 175 ? -12.938 -6.832 -5.153 1.00 96.12 175 PRO A N 1
ATOM 1356 C CA . PRO A 1 175 ? -12.263 -6.204 -4.034 1.00 96.12 175 PRO A CA 1
ATOM 1357 C C . PRO A 1 175 ? -11.149 -7.109 -3.474 1.00 96.12 175 PRO A C 1
ATOM 1359 O O . PRO A 1 175 ? -11.167 -8.328 -3.636 1.00 96.12 175 PRO A O 1
ATOM 1362 N N . VAL A 1 176 ? -10.181 -6.504 -2.785 1.00 96.06 176 VAL A N 1
ATOM 1363 C CA . VAL A 1 176 ? -9.151 -7.215 -2.007 1.00 96.06 176 VAL A CA 1
ATOM 1364 C C . VAL A 1 176 ? -9.746 -7.818 -0.736 1.00 96.06 176 VAL A C 1
ATOM 1366 O O . VAL A 1 176 ? -9.389 -8.934 -0.369 1.00 96.06 176 VAL A O 1
ATOM 1369 N N . VAL A 1 177 ? -10.645 -7.082 -0.082 1.00 97.00 177 VAL A N 1
ATOM 1370 C CA . VAL A 1 177 ? -11.422 -7.537 1.078 1.00 97.00 177 VAL A CA 1
ATOM 1371 C C . VAL A 1 177 ? -12.861 -7.701 0.619 1.00 97.00 177 VAL A C 1
ATOM 1373 O O . VAL A 1 177 ? -13.484 -6.726 0.198 1.00 97.00 177 VAL A O 1
ATOM 1376 N N . ASN A 1 178 ? -13.379 -8.925 0.643 1.00 95.06 178 ASN A N 1
ATOM 1377 C CA . ASN A 1 178 ? -14.740 -9.190 0.182 1.00 95.06 178 ASN A CA 1
ATOM 1378 C C . ASN A 1 178 ? -15.790 -8.545 1.109 1.00 95.06 178 ASN A C 1
ATOM 1380 O O . ASN A 1 178 ? -15.485 -8.088 2.208 1.00 95.06 178 ASN A O 1
ATOM 1384 N N . ASP A 1 179 ? -17.038 -8.512 0.648 1.00 91.88 179 ASP A N 1
ATOM 1385 C CA . ASP A 1 179 ? -18.120 -7.814 1.350 1.00 91.88 179 ASP A CA 1
ATOM 1386 C C . ASP A 1 179 ? -18.478 -8.460 2.695 1.00 91.88 179 ASP A C 1
ATOM 1388 O O . ASP A 1 179 ? -18.925 -7.759 3.596 1.00 91.88 179 ASP A O 1
ATOM 1392 N N . GLU A 1 180 ? -18.229 -9.762 2.855 1.00 92.12 180 GLU A N 1
ATOM 1393 C CA . GLU A 1 180 ? -18.463 -10.494 4.107 1.00 92.12 180 GLU A CA 1
ATOM 1394 C C . GLU A 1 180 ? -17.434 -10.116 5.188 1.00 92.12 180 GLU A C 1
ATOM 1396 O O . GLU A 1 180 ? -17.744 -10.119 6.376 1.00 92.12 180 GLU A O 1
ATOM 1401 N N . GLU A 1 181 ? -16.214 -9.752 4.787 1.00 94.25 181 GLU A N 1
ATOM 1402 C CA . GLU A 1 181 ? -15.117 -9.371 5.685 1.00 94.25 181 GLU A CA 1
ATOM 1403 C C . GLU A 1 181 ? -14.976 -7.850 5.857 1.00 94.25 181 GLU A C 1
ATOM 1405 O O . GLU A 1 181 ? -14.213 -7.389 6.713 1.00 94.25 181 GLU A O 1
ATOM 1410 N N . LEU A 1 182 ? -15.694 -7.058 5.054 1.00 94.56 182 LEU A N 1
ATOM 1411 C CA . LEU A 1 182 ? -15.519 -5.608 4.986 1.00 94.56 182 LEU A CA 1
ATOM 1412 C C . LEU A 1 182 ? -15.851 -4.914 6.311 1.00 94.56 182 LEU A C 1
ATOM 1414 O O . LEU A 1 182 ? -15.097 -4.041 6.739 1.00 94.56 182 LEU A O 1
ATOM 1418 N N . ASP A 1 183 ? -16.926 -5.320 6.984 1.00 94.56 183 ASP A N 1
ATOM 1419 C CA . ASP A 1 183 ? -17.310 -4.743 8.277 1.00 94.56 183 ASP A CA 1
ATOM 1420 C C . ASP A 1 183 ? -16.232 -4.987 9.339 1.00 94.56 183 ASP A C 1
ATOM 1422 O O . ASP A 1 183 ? -15.838 -4.065 10.058 1.00 94.56 183 ASP A O 1
ATOM 1426 N N . ASN A 1 184 ? -15.678 -6.202 9.384 1.00 95.00 184 ASN A N 1
ATOM 1427 C CA . ASN A 1 184 ? -14.575 -6.530 10.282 1.00 95.00 184 ASN A CA 1
ATOM 1428 C C . ASN A 1 184 ? -13.305 -5.735 9.933 1.00 95.00 184 ASN A C 1
ATOM 1430 O O . ASN A 1 184 ? -12.630 -5.223 10.825 1.00 95.00 184 ASN A O 1
ATOM 1434 N N . HIS A 1 185 ? -12.993 -5.564 8.644 1.00 96.88 185 HIS A N 1
ATOM 1435 C CA . HIS A 1 185 ? -11.881 -4.711 8.209 1.00 96.88 185 HIS A CA 1
ATOM 1436 C C . HIS A 1 185 ? -12.048 -3.270 8.699 1.00 96.88 185 HIS A C 1
ATOM 1438 O O . HIS A 1 185 ? -11.118 -2.696 9.270 1.00 96.88 185 HIS A O 1
ATOM 1444 N N . VAL A 1 186 ? -13.240 -2.690 8.523 1.00 97.56 186 VAL A N 1
ATOM 1445 C CA . VAL A 1 186 ? -13.543 -1.324 8.976 1.00 97.56 186 VAL A CA 1
ATOM 1446 C C . VAL A 1 186 ? -13.491 -1.227 10.502 1.00 97.56 186 VAL A C 1
ATOM 1448 O O . VAL A 1 186 ? -12.981 -0.237 11.028 1.00 97.56 186 VAL A O 1
ATOM 1451 N N . PHE A 1 187 ? -13.931 -2.261 11.221 1.00 97.50 187 PHE A N 1
ATOM 1452 C CA . PHE A 1 187 ? -13.839 -2.318 12.678 1.00 97.50 187 PHE A CA 1
ATOM 1453 C C . PHE A 1 187 ? -12.381 -2.307 13.152 1.00 97.50 187 PHE A C 1
ATOM 1455 O O . PHE A 1 187 ? -12.007 -1.468 13.973 1.00 97.50 187 PHE A O 1
ATOM 1462 N N . VAL A 1 188 ? -11.533 -3.183 12.603 1.00 97.56 188 VAL A N 1
ATOM 1463 C CA . VAL A 1 188 ? -10.104 -3.247 12.956 1.00 97.56 188 VAL A CA 1
ATOM 1464 C C . VAL A 1 188 ? -9.396 -1.937 12.601 1.00 97.56 188 VAL A C 1
ATOM 1466 O O . VAL A 1 188 ? -8.580 -1.447 13.385 1.00 97.56 188 VAL A O 1
ATOM 1469 N N . MET A 1 189 ? -9.737 -1.329 11.462 1.00 98.06 189 MET A N 1
ATOM 1470 C CA . MET A 1 189 ? -9.236 -0.016 11.053 1.00 98.06 189 MET A CA 1
ATOM 1471 C C . MET A 1 189 ? -9.607 1.077 12.068 1.00 98.06 189 MET A C 1
ATOM 1473 O O . MET A 1 189 ? -8.724 1.804 12.528 1.00 98.06 189 MET A O 1
ATOM 1477 N N . ALA A 1 190 ? -10.882 1.167 12.463 1.00 98.12 190 ALA A N 1
ATOM 1478 C CA . ALA A 1 190 ? -11.367 2.133 13.452 1.00 98.12 190 ALA A CA 1
ATOM 1479 C C . ALA A 1 190 ? -10.706 1.932 14.825 1.00 98.12 190 ALA A C 1
ATOM 1481 O O . ALA A 1 190 ? -10.303 2.894 15.483 1.00 98.12 190 ALA A O 1
ATOM 1482 N N . PHE A 1 191 ? -10.529 0.676 15.231 1.00 97.62 191 PHE A N 1
ATOM 1483 C CA . PHE A 1 191 ? -9.857 0.319 16.473 1.00 97.62 191 PHE A CA 1
ATOM 1484 C C . PHE A 1 191 ? -8.376 0.719 16.465 1.00 97.62 191 PHE A C 1
ATOM 1486 O O . PHE A 1 191 ? -7.886 1.297 17.436 1.00 97.62 191 PHE A O 1
ATOM 1493 N N . CYS A 1 192 ? -7.664 0.498 15.356 1.00 98.44 192 CYS A N 1
ATOM 1494 C CA . CYS A 1 192 ? -6.283 0.960 15.198 1.00 98.44 192 CYS A CA 1
ATOM 1495 C C . CYS A 1 192 ? -6.184 2.492 15.256 1.00 98.44 192 CYS A C 1
ATOM 1497 O O . CYS A 1 192 ? -5.306 3.016 15.946 1.00 98.44 192 CYS A O 1
ATOM 1499 N N . ALA A 1 193 ? -7.107 3.213 14.608 1.00 98.50 193 ALA A N 1
ATOM 1500 C CA . ALA A 1 193 ? -7.177 4.671 14.699 1.00 98.50 193 ALA A CA 1
ATOM 1501 C C . ALA A 1 193 ? -7.325 5.123 16.162 1.00 98.50 193 ALA A C 1
ATOM 1503 O O . ALA A 1 193 ? -6.509 5.905 16.653 1.00 98.50 193 ALA A O 1
ATOM 1504 N N . GLN A 1 194 ? -8.273 4.534 16.897 1.00 97.50 194 GLN A N 1
ATOM 1505 C CA . GLN A 1 194 ? -8.523 4.841 18.307 1.00 97.50 194 GLN A CA 1
ATOM 1506 C C . GLN A 1 194 ? -7.283 4.606 19.177 1.00 97.50 194 GLN A C 1
ATOM 1508 O O . GLN A 1 194 ? -6.899 5.481 19.953 1.00 97.50 194 GLN A O 1
ATOM 1513 N N . LEU A 1 195 ? -6.630 3.448 19.033 1.00 97.31 195 LEU A N 1
ATOM 1514 C CA . LEU A 1 195 ? -5.430 3.105 19.803 1.00 97.31 195 LEU A CA 1
ATOM 1515 C C . LEU A 1 195 ? -4.213 3.966 19.447 1.00 97.31 195 LEU A C 1
ATOM 1517 O O . LEU A 1 195 ? -3.319 4.130 20.276 1.00 97.31 195 LEU A O 1
ATOM 1521 N N . SER A 1 196 ? -4.174 4.531 18.240 1.00 97.81 196 SER A N 1
ATOM 1522 C CA . SER A 1 196 ? -3.148 5.496 17.832 1.00 97.81 196 SER A CA 1
ATOM 1523 C C . SER A 1 196 ? -3.411 6.924 18.337 1.00 97.81 196 SER A C 1
ATOM 1525 O O . SER A 1 196 ? -2.547 7.788 18.207 1.00 97.81 196 SER A O 1
ATOM 1527 N N . GLY A 1 197 ? -4.583 7.170 18.936 1.00 96.56 197 GLY A N 1
ATOM 1528 C CA . GLY A 1 197 ? -5.029 8.490 19.384 1.00 96.56 197 GLY A CA 1
ATOM 1529 C C . GLY A 1 197 ? -5.779 9.301 18.322 1.00 96.56 197 GLY A C 1
ATOM 1530 O O . GLY A 1 197 ? -6.257 10.390 18.638 1.00 96.56 197 GLY A O 1
ATOM 1531 N N . ASP A 1 198 ? -5.941 8.779 17.103 1.00 97.06 198 ASP A N 1
ATOM 1532 C CA . ASP A 1 198 ? -6.771 9.380 16.054 1.00 97.06 198 ASP A CA 1
ATOM 1533 C C . ASP A 1 198 ? -8.261 9.084 16.303 1.00 97.06 198 ASP A C 1
ATOM 1535 O O . ASP A 1 198 ? -8.904 8.243 15.665 1.00 97.06 198 ASP A O 1
ATOM 1539 N N . LYS A 1 199 ? -8.807 9.773 17.308 1.00 95.56 199 LYS A N 1
ATOM 1540 C CA . LYS A 1 199 ? -10.205 9.628 17.730 1.00 95.56 199 LYS A CA 1
ATOM 1541 C C . LYS A 1 199 ? -11.195 10.109 16.672 1.00 95.56 199 LYS A C 1
ATOM 1543 O O . LYS A 1 199 ? -12.304 9.585 16.616 1.00 95.56 199 LYS A O 1
ATOM 1548 N N . GLU A 1 200 ? -10.811 11.075 15.838 1.00 95.62 200 GLU A N 1
ATOM 1549 C CA . GLU A 1 200 ? -11.676 11.600 14.780 1.00 95.62 200 GLU A CA 1
ATOM 1550 C C . GLU A 1 200 ? -11.940 10.524 13.723 1.00 95.62 200 GLU A C 1
ATOM 1552 O O . GLU A 1 200 ? -13.102 10.205 13.443 1.00 95.62 200 GLU A O 1
ATOM 1557 N N . SER A 1 201 ? -10.877 9.895 13.211 1.00 96.75 201 SER A N 1
ATOM 1558 C CA . SER A 1 201 ? -10.994 8.784 12.263 1.00 96.75 201 SER A CA 1
ATOM 1559 C C . SER A 1 201 ? -11.707 7.586 12.886 1.00 96.75 201 SER A C 1
ATOM 1561 O O . SER A 1 201 ? -12.602 7.012 12.264 1.00 96.75 201 SER A O 1
ATOM 1563 N N . ALA A 1 202 ? -11.385 7.238 14.138 1.00 97.69 202 ALA A N 1
ATOM 1564 C CA . ALA A 1 202 ? -12.075 6.163 14.848 1.00 97.69 202 ALA A CA 1
ATOM 1565 C C . ALA A 1 202 ? -13.589 6.407 14.915 1.00 97.69 202 ALA A C 1
ATOM 1567 O O . ALA A 1 202 ? -14.381 5.555 14.514 1.00 97.69 202 ALA A O 1
ATOM 1568 N N . LYS A 1 203 ? -13.997 7.603 15.356 1.00 96.19 203 LYS A N 1
ATOM 1569 C CA . LYS A 1 203 ? -15.405 7.998 15.467 1.00 96.19 203 LYS A CA 1
ATOM 1570 C C . LYS A 1 203 ? -16.113 7.940 14.117 1.00 96.19 203 LYS A C 1
ATOM 1572 O O . LYS A 1 203 ? -17.217 7.407 14.045 1.00 96.19 203 LYS A O 1
ATOM 1577 N N . LYS A 1 204 ? -15.481 8.440 13.050 1.00 96.50 204 LYS A N 1
ATOM 1578 C CA . LYS A 1 204 ? -16.009 8.374 11.678 1.00 96.50 204 LYS A CA 1
ATOM 1579 C C . LYS A 1 204 ? -16.330 6.932 11.273 1.00 96.50 204 LYS A C 1
ATOM 1581 O O . LYS A 1 204 ? -17.440 6.665 10.817 1.00 96.50 204 LYS A O 1
ATOM 1586 N N . TYR A 1 205 ? -15.382 6.012 11.441 1.00 97.56 205 TYR A N 1
ATOM 1587 C CA . TYR A 1 205 ? -15.535 4.637 10.959 1.00 97.56 205 TYR A CA 1
ATOM 1588 C C . TYR A 1 205 ? -16.417 3.770 11.866 1.00 97.56 205 TYR A C 1
ATOM 1590 O O . TYR A 1 205 ? -17.195 2.968 11.355 1.00 97.56 205 TYR A O 1
ATOM 1598 N N . TYR A 1 206 ? -16.411 3.982 13.186 1.00 97.69 206 TYR A N 1
ATOM 1599 C CA . TYR A 1 206 ? -17.410 3.345 14.048 1.00 97.69 206 TYR A CA 1
ATOM 1600 C C . TYR A 1 206 ? -18.821 3.855 13.769 1.00 97.69 206 TYR A C 1
ATOM 1602 O O . TYR A 1 206 ? -19.749 3.052 13.737 1.00 97.69 206 TYR A O 1
ATOM 1610 N N . LYS A 1 207 ? -18.994 5.159 13.506 1.00 95.88 207 LYS A N 1
ATOM 1611 C CA . LYS A 1 207 ? -20.293 5.700 13.094 1.00 95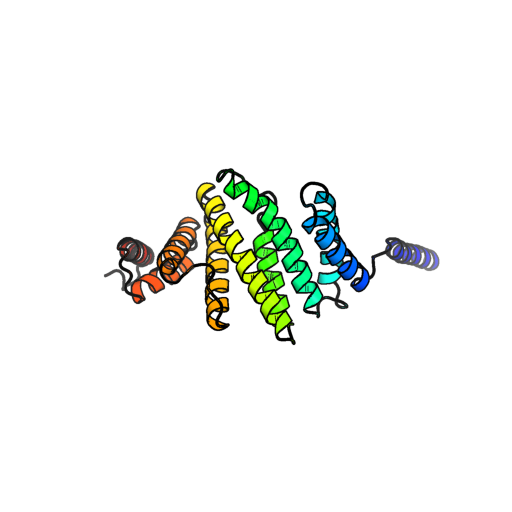.88 207 LYS A CA 1
ATOM 1612 C C . LYS A 1 207 ? -20.771 5.057 11.795 1.00 95.88 207 LYS A C 1
ATOM 1614 O O . LYS A 1 207 ? -21.939 4.710 11.697 1.00 95.88 207 LYS A O 1
ATOM 1619 N N . GLN A 1 208 ? -19.880 4.871 10.819 1.00 96.06 208 GLN A N 1
ATOM 1620 C CA . GLN A 1 208 ? -20.219 4.190 9.568 1.00 96.06 208 GLN A CA 1
ATOM 1621 C C . GLN A 1 208 ? -20.782 2.782 9.826 1.00 96.06 208 GLN A C 1
ATOM 1623 O O . GLN A 1 208 ? -21.816 2.434 9.264 1.00 96.06 208 GLN A O 1
ATOM 1628 N N . LEU A 1 209 ? -20.131 1.996 10.687 1.00 96.44 209 LEU A N 1
ATOM 1629 C CA . LEU A 1 209 ? -20.591 0.650 11.052 1.00 96.44 209 LEU A CA 1
ATOM 1630 C C . LEU A 1 209 ? -21.898 0.670 11.860 1.00 96.44 209 LEU A C 1
ATOM 1632 O O . LEU A 1 209 ? -22.781 -0.155 11.632 1.00 96.44 209 LEU A O 1
ATOM 1636 N N . TYR A 1 210 ? -22.041 1.631 12.775 1.00 95.81 210 TYR A N 1
ATOM 1637 C CA . TYR A 1 210 ? -23.267 1.858 13.541 1.00 95.81 210 TYR A CA 1
ATOM 1638 C C . TYR A 1 210 ? -24.453 2.186 12.622 1.00 95.81 210 TYR A C 1
ATOM 1640 O O . TYR A 1 210 ? -25.498 1.547 12.711 1.00 95.81 210 TYR A O 1
ATOM 1648 N N . ASP A 1 211 ? -24.283 3.144 11.707 1.00 95.25 211 ASP A N 1
ATOM 1649 C CA . ASP A 1 211 ? -25.324 3.568 10.764 1.00 95.25 211 ASP A CA 1
ATOM 1650 C C . ASP A 1 211 ? -25.714 2.434 9.797 1.00 95.25 211 ASP A C 1
ATOM 1652 O O . ASP A 1 211 ? -26.856 2.378 9.342 1.00 95.25 211 ASP A O 1
ATOM 1656 N N . ALA A 1 212 ? -24.777 1.529 9.490 1.00 93.94 212 ALA A N 1
ATOM 1657 C CA . ALA A 1 212 ? -25.019 0.337 8.678 1.00 93.94 212 ALA A CA 1
ATOM 1658 C C . ALA A 1 212 ? -25.781 -0.773 9.429 1.00 93.94 212 ALA A C 1
ATOM 1660 O O . ALA A 1 212 ? -26.232 -1.727 8.798 1.00 93.94 212 ALA A O 1
ATOM 1661 N N . GLY A 1 213 ? -25.957 -0.650 10.750 1.00 92.19 213 GLY A N 1
ATOM 1662 C CA . GLY A 1 213 ? -26.666 -1.636 11.563 1.00 92.19 213 GLY A CA 1
ATOM 1663 C C . GLY A 1 213 ? -25.894 -2.942 11.743 1.00 92.19 213 GLY A C 1
ATOM 1664 O O . GLY A 1 213 ? -26.507 -4.007 11.763 1.00 92.19 213 GLY A O 1
ATOM 1665 N N . THR A 1 214 ? -24.564 -2.866 11.856 1.00 90.69 214 THR A N 1
ATOM 1666 C CA . THR A 1 214 ? -23.700 -4.035 12.081 1.00 90.69 214 THR A CA 1
ATOM 1667 C C . THR A 1 214 ? -24.147 -4.868 13.295 1.00 90.69 214 THR A C 1
ATOM 1669 O O . THR A 1 214 ? -24.660 -4.326 14.281 1.00 90.69 214 THR A O 1
ATOM 1672 N N . GLU A 1 215 ? -23.925 -6.186 13.246 1.00 87.19 215 GLU A N 1
ATOM 1673 C CA . GLU A 1 215 ? -24.209 -7.108 14.360 1.00 87.19 215 GLU A CA 1
ATOM 1674 C C . GLU A 1 215 ? -23.128 -7.067 15.457 1.00 87.19 215 GLU A C 1
ATOM 1676 O O . GLU A 1 215 ? -23.338 -7.564 16.567 1.00 87.19 215 GLU A O 1
ATOM 1681 N N . GLU A 1 216 ? -21.980 -6.442 15.183 1.00 87.25 216 GLU A N 1
ATOM 1682 C CA . GLU A 1 216 ? -20.866 -6.378 16.124 1.00 87.25 216 GLU A CA 1
ATOM 1683 C C . GLU A 1 216 ? -21.144 -5.412 17.282 1.00 87.25 216 GLU A C 1
ATOM 1685 O O . GLU A 1 216 ? -20.891 -4.208 17.210 1.00 87.25 216 GLU A O 1
ATOM 1690 N N . ALA A 1 217 ? -21.620 -5.957 18.406 1.00 90.81 217 ALA A N 1
ATOM 1691 C CA . ALA A 1 217 ? -21.972 -5.202 19.614 1.00 90.81 217 ALA A CA 1
ATOM 1692 C C . ALA A 1 217 ? -20.846 -4.270 20.109 1.00 90.81 217 ALA A C 1
ATOM 1694 O O . ALA A 1 217 ? -21.109 -3.204 20.674 1.00 90.81 217 ALA A O 1
ATOM 1695 N N . THR A 1 218 ? -19.584 -4.641 19.869 1.00 92.75 218 THR A N 1
ATOM 1696 C CA . THR A 1 218 ? -18.419 -3.836 20.259 1.00 92.75 218 THR A CA 1
ATOM 1697 C C . THR A 1 218 ? -18.376 -2.488 19.534 1.00 92.75 218 THR A C 1
ATOM 1699 O O . THR A 1 218 ? -17.913 -1.513 20.124 1.00 92.75 218 THR A O 1
ATOM 1702 N N . VAL A 1 219 ? -18.908 -2.381 18.311 1.00 94.50 219 VAL A N 1
ATOM 1703 C CA . VAL A 1 219 ? -18.992 -1.111 17.567 1.00 94.50 219 VAL A CA 1
ATO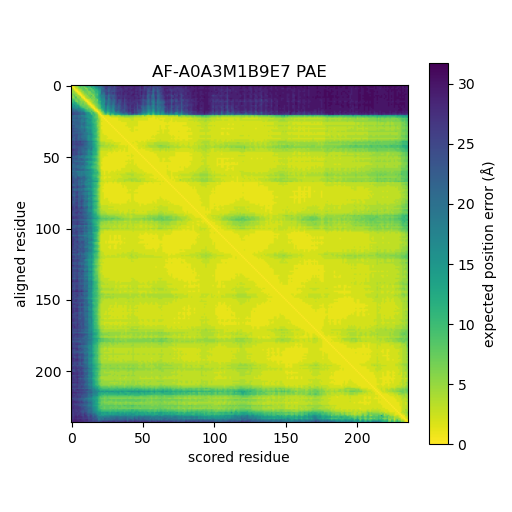M 1704 C C . VAL A 1 219 ? -19.811 -0.082 18.340 1.00 94.50 219 VAL A C 1
ATOM 1706 O O . VAL A 1 219 ? -19.352 1.041 18.536 1.00 94.50 219 VAL A O 1
ATOM 1709 N N . TYR A 1 220 ? -20.984 -0.475 18.842 1.00 94.00 220 TYR A N 1
ATOM 1710 C CA . TYR A 1 220 ? -21.871 0.401 19.612 1.00 94.00 220 TYR A CA 1
ATOM 1711 C C . TYR A 1 220 ? -21.187 0.898 20.887 1.00 94.00 220 TYR A C 1
ATOM 1713 O O . TYR A 1 220 ? -21.217 2.091 21.181 1.00 94.00 220 TYR A O 1
ATOM 1721 N N . ALA A 1 221 ? -20.517 -0.003 21.612 1.00 93.62 221 ALA A N 1
ATOM 1722 C CA . ALA A 1 221 ? -19.797 0.347 22.831 1.00 93.62 221 ALA A CA 1
ATOM 1723 C C . ALA A 1 221 ? -18.630 1.313 22.558 1.00 93.62 221 ALA A C 1
ATOM 1725 O O . ALA A 1 221 ? -18.489 2.314 23.258 1.00 93.62 221 ALA A O 1
ATOM 1726 N N . GLN A 1 222 ? -17.806 1.046 21.538 1.00 95.38 222 GLN A N 1
ATOM 1727 C CA . GLN A 1 222 ? -16.671 1.914 21.202 1.00 95.38 222 GLN A CA 1
ATOM 1728 C C . GLN A 1 222 ? -17.127 3.280 20.687 1.00 95.38 222 GLN A C 1
ATOM 1730 O O . GLN A 1 222 ? -16.578 4.302 21.100 1.00 95.38 222 GLN A O 1
ATOM 1735 N N . TYR A 1 223 ? -18.159 3.312 19.840 1.00 95.31 223 TYR A N 1
ATOM 1736 C CA . TYR A 1 223 ? -18.722 4.562 19.341 1.00 95.31 223 TYR A CA 1
ATOM 1737 C C . TYR A 1 223 ? -19.286 5.414 20.481 1.00 95.31 223 TYR A C 1
ATOM 1739 O O . TYR A 1 223 ? -18.919 6.580 20.614 1.00 95.31 223 TYR A O 1
ATOM 1747 N N . PHE A 1 224 ? -20.103 4.815 21.353 1.00 94.00 224 PHE A N 1
ATOM 1748 C CA . PHE A 1 224 ? -20.658 5.486 22.526 1.00 94.00 224 PHE A CA 1
ATOM 1749 C C . PHE A 1 224 ? -19.566 6.040 23.447 1.00 94.00 224 PHE A C 1
ATOM 1751 O O . PHE A 1 224 ? -19.644 7.191 23.868 1.00 94.00 224 PHE A O 1
ATOM 1758 N N . ASN A 1 225 ? -18.524 5.253 23.734 1.00 93.19 225 ASN A N 1
ATOM 1759 C CA . ASN A 1 225 ? -17.426 5.696 24.594 1.00 93.19 225 ASN A CA 1
ATOM 1760 C C . ASN A 1 225 ? -16.726 6.937 24.027 1.00 93.19 225 ASN A C 1
ATOM 1762 O O . ASN A 1 225 ? -16.457 7.872 24.777 1.00 93.19 225 ASN A O 1
ATOM 1766 N N . LEU A 1 226 ? -16.485 6.980 22.711 1.00 93.75 226 LEU A N 1
ATOM 1767 C CA . LEU A 1 226 ? -15.899 8.150 22.051 1.00 93.75 226 LEU A CA 1
ATOM 1768 C C . LEU A 1 226 ? -16.813 9.380 22.132 1.00 93.75 226 LEU A C 1
ATOM 1770 O O . LEU A 1 226 ? -16.329 10.469 22.428 1.00 93.75 226 LEU A O 1
ATOM 1774 N N . LEU A 1 227 ? -18.124 9.212 21.922 1.00 92.88 227 LEU A N 1
ATOM 1775 C CA . LEU A 1 227 ? -19.098 10.301 22.064 1.00 92.88 227 LEU A CA 1
ATOM 1776 C C . LEU A 1 227 ? -19.142 10.834 23.505 1.00 92.88 227 LEU A C 1
ATOM 1778 O O . LEU A 1 227 ? -19.122 12.044 23.725 1.00 92.88 227 LEU A O 1
ATOM 1782 N N . ASN A 1 228 ? -19.146 9.938 24.492 1.00 92.50 228 ASN A N 1
ATOM 1783 C CA . ASN A 1 228 ? -19.176 10.299 25.906 1.00 92.50 228 ASN A CA 1
ATOM 1784 C C . ASN A 1 228 ? -17.892 11.023 26.350 1.00 92.50 228 ASN A C 1
ATOM 1786 O O . ASN A 1 228 ? -17.963 11.999 27.094 1.00 92.50 228 ASN A O 1
ATOM 1790 N N . GLU A 1 229 ? -16.719 10.592 25.875 1.00 90.56 229 GLU A N 1
ATOM 1791 C CA . GLU A 1 229 ? -15.445 11.282 26.131 1.00 90.56 229 GLU A CA 1
ATOM 1792 C C . GLU A 1 229 ? -15.426 12.722 25.592 1.00 90.56 229 GLU A C 1
ATOM 1794 O O . GLU A 1 229 ? -14.778 13.589 26.180 1.00 90.56 229 GLU A O 1
ATOM 1799 N N . GLU A 1 230 ? -16.134 12.984 24.493 1.00 89.25 230 GLU A N 1
ATOM 1800 C CA . GLU A 1 230 ? -16.268 14.315 23.890 1.00 89.25 230 GLU A CA 1
ATOM 1801 C C . GLU A 1 230 ? -17.419 15.144 24.488 1.00 89.25 230 GLU A C 1
ATOM 1803 O O . GLU A 1 230 ? -17.556 16.326 24.166 1.00 89.25 230 GLU A O 1
ATOM 1808 N N . GLY A 1 231 ? -18.240 14.555 25.365 1.00 86.38 231 GLY A N 1
ATOM 1809 C CA . GLY A 1 231 ? -19.452 15.190 25.882 1.00 86.38 231 GLY A CA 1
ATOM 1810 C C . GLY A 1 231 ? -20.512 15.434 24.802 1.00 86.38 231 GLY A C 1
ATOM 1811 O O . GLY A 1 2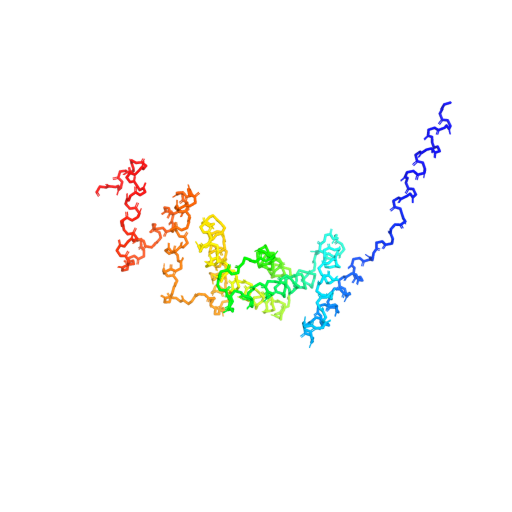31 ? -21.278 16.395 24.904 1.00 86.38 231 GLY A O 1
ATOM 1812 N N . ASP A 1 232 ? -20.537 14.607 23.755 1.00 85.56 232 ASP A N 1
ATOM 1813 C CA . ASP A 1 232 ? -21.499 14.720 22.661 1.00 85.56 232 ASP A CA 1
ATOM 1814 C C . ASP A 1 232 ? -22.918 14.369 23.164 1.00 85.56 232 ASP A C 1
ATOM 1816 O O . ASP A 1 232 ? -23.109 13.333 23.805 1.00 85.56 232 ASP A O 1
ATOM 1820 N N . PRO A 1 233 ? -23.943 15.199 22.889 1.00 80.31 233 PRO A N 1
ATOM 1821 C CA . PRO A 1 233 ? -25.311 14.963 23.355 1.00 80.31 233 PRO A CA 1
ATOM 1822 C C . PRO A 1 233 ? -25.965 13.705 22.767 1.00 80.31 233 PRO A C 1
ATOM 1824 O O . PRO A 1 233 ? -26.989 13.268 23.285 1.00 80.31 233 PRO A O 1
ATOM 1827 N N . ASN A 1 234 ? -25.399 13.115 21.710 1.00 77.25 234 ASN A N 1
ATOM 1828 C CA . ASN A 1 234 ? -25.834 11.825 21.175 1.00 77.25 234 ASN A CA 1
ATOM 1829 C C . ASN A 1 234 ? -25.340 10.632 22.018 1.00 77.25 234 ASN A C 1
ATOM 1831 O O . ASN A 1 234 ? -25.679 9.495 21.704 1.00 77.25 234 ASN A O 1
ATOM 1835 N N . ALA A 1 235 ? -24.562 10.863 23.082 1.00 72.50 235 ALA A N 1
ATOM 1836 C CA . ALA A 1 235 ? -24.164 9.852 24.064 1.00 72.50 235 ALA A CA 1
ATOM 1837 C C . ALA A 1 235 ? -25.249 9.575 25.136 1.00 72.50 235 ALA A C 1
ATOM 1839 O O . ALA A 1 235 ? -24.911 9.259 26.278 1.00 72.50 235 ALA A O 1
ATOM 1840 N N . LEU A 1 236 ? -26.539 9.726 24.806 1.00 52.97 236 LEU A N 1
ATOM 1841 C CA . LEU A 1 236 ? -27.682 9.581 25.725 1.00 52.97 236 LEU A CA 1
ATOM 1842 C C . LEU A 1 236 ? -28.592 8.406 25.357 1.00 52.97 236 LEU A C 1
ATOM 1844 O O . LEU A 1 236 ? -28.905 8.255 24.156 1.00 52.97 236 LEU A O 1
#